Protein AF-0000000077157360 (afdb_homodimer)

InterPro domains:
  IPR001519 Ferritin [PTHR11431] (3-159)
  IPR008331 Ferritin/DPS domain [PF00210] (9-144)
  IPR009040 Ferritin-like diiron domain [PS50905] (1-146)
  IPR009078 Ferritin-like superfamily [SSF47240] (3-160)
  IPR012347 Ferritin-like [G3DSA:1.20.1260.10] (2-171)
  IPR041719 Ferritin, prokaryotic-type [cd01055] (4-159)

Radius of gyration: 21.42 Å; Cα contacts (8 Å, |Δi|>4): 437; chains: 2; bounding box: 62×63×40 Å

Secondary structure (DSSP, 8-state):
--S-HHHHHHHHHHHHHHHHHHHHHHHHHHHHHHHT-HHHHHHHHHHHHHHHHHHHHHHHHHHHTTS-PPPPPBPPPP---S-HHHHHHHHHHHHHHHHHHHHHHHHHHHHTT-HHHHHHHHHHHHHHHHHHHHHHHHHHHHHHH-SSHHHHHHHHHHHHHHHHTTS----/--S-HHHHHHHHHHHHHHHHHHHHHHHHHHHHHHHT-HHHHHHHHHHHHHHHHHHHHHHHHHHHTTS-PPPPPBPPPP---S-HHHHHHHHHHHHHHHHHHHHHHHHHHHHTT-HHHHHHHHHHHHHHHHHHHHHHHHHHHHHHH-SSHHHHHHHHHHHHHHHHTTSPP--

Structure (mmCIF, N/CA/C/O backbone):
data_AF-0000000077157360-model_v1
#
loop_
_entity.id
_entity.type
_entity.pdbx_description
1 polymer 'Ferritin Dps family protein'
#
loop_
_atom_site.group_PDB
_atom_site.id
_atom_site.type_symbol
_atom_site.label_atom_id
_atom_site.label_alt_id
_atom_site.label_comp_id
_atom_site.label_asym_id
_atom_site.label_entity_id
_atom_site.label_seq_id
_atom_site.pdbx_PDB_ins_code
_atom_site.Cartn_x
_atom_site.Cartn_y
_atom_site.Cartn_z
_atom_site.occupancy
_atom_site.B_iso_or_equiv
_atom_site.auth_seq_id
_atom_site.auth_comp_id
_atom_site.auth_asym_id
_atom_site.auth_atom_id
_atom_site.pdbx_PDB_model_num
ATOM 1 N N . MET A 1 1 ? -19.484 13.961 18.031 1 61.44 1 MET A N 1
ATOM 2 C CA . MET A 1 1 ? -18.875 13.125 17 1 61.44 1 MET A CA 1
ATOM 3 C C . MET A 1 1 ? -19.953 12.469 16.141 1 61.44 1 MET A C 1
ATOM 5 O O . MET A 1 1 ? -21.047 12.188 16.625 1 61.44 1 MET A O 1
ATOM 9 N N . ARG A 1 2 ? -19.734 12.555 14.68 1 81.38 2 ARG A N 1
ATOM 10 C CA . ARG A 1 2 ? -20.766 12.156 13.727 1 81.38 2 ARG A CA 1
ATOM 11 C C . ARG A 1 2 ? -20.875 10.633 13.648 1 81.38 2 ARG A C 1
ATOM 13 O O . ARG A 1 2 ? -21.719 10.102 12.93 1 81.38 2 ARG A O 1
ATOM 20 N N . ILE A 1 3 ? -19.984 9.93 14.602 1 93.5 3 ILE A N 1
ATOM 21 C CA . ILE A 1 3 ? -19.969 8.477 14.539 1 93.5 3 ILE A CA 1
ATOM 22 C C . ILE A 1 3 ? -19.75 7.898 15.93 1 93.5 3 ILE A C 1
ATOM 24 O O . ILE A 1 3 ? -19.047 8.5 16.75 1 93.5 3 ILE A O 1
ATOM 28 N N . SER A 1 4 ? -20.391 6.77 16.312 1 96.69 4 SER A N 1
ATOM 29 C CA . SER A 1 4 ? -20.203 6.129 17.609 1 96.69 4 SER A CA 1
ATOM 30 C C . SER A 1 4 ? -18.797 5.539 17.734 1 96.69 4 SER A C 1
ATOM 32 O O . SER A 1 4 ? -18.172 5.207 16.734 1 96.69 4 SER A O 1
ATOM 34 N N . PRO A 1 5 ? -18.359 5.414 19.031 1 96.88 5 PRO A N 1
ATOM 35 C CA . PRO A 1 5 ? -17.062 4.754 19.219 1 96.88 5 PRO A CA 1
ATOM 36 C C . PRO A 1 5 ? -17.031 3.34 18.641 1 96.88 5 PRO A C 1
ATOM 38 O O . PRO A 1 5 ? -16 2.904 18.125 1 96.88 5 PRO A O 1
ATOM 41 N N . LYS A 1 6 ? -18.156 2.709 18.766 1 97.62 6 LYS A N 1
ATOM 42 C CA . LYS A 1 6 ? -18.234 1.341 18.25 1 97.62 6 LYS A CA 1
ATOM 43 C C . LYS A 1 6 ? -18.109 1.305 16.734 1 97.62 6 LYS A C 1
ATOM 45 O O . LYS A 1 6 ? -17.375 0.473 16.188 1 97.62 6 LYS A O 1
ATOM 50 N N . MET A 1 7 ? -18.781 2.182 16.062 1 98.25 7 MET A N 1
ATOM 51 C CA . MET A 1 7 ? -18.719 2.227 14.602 1 98.25 7 MET A CA 1
ATOM 52 C C . MET A 1 7 ? -17.328 2.682 14.141 1 98.25 7 MET A C 1
ATOM 54 O O . MET A 1 7 ? -16.797 2.152 13.164 1 98.25 7 MET A O 1
ATOM 58 N N . LYS A 1 8 ? -16.766 3.658 14.844 1 98.06 8 LYS A N 1
ATOM 59 C CA . LYS A 1 8 ? -15.406 4.102 14.531 1 98.06 8 LYS A CA 1
ATOM 60 C C . LYS A 1 8 ? -14.414 2.943 14.602 1 98.06 8 LYS A C 1
ATOM 62 O O . LYS A 1 8 ? -13.594 2.764 13.703 1 98.06 8 LYS A O 1
ATOM 67 N N . LYS A 1 9 ? -14.516 2.17 15.641 1 98.38 9 LYS A N 1
ATOM 68 C CA . LYS A 1 9 ? -13.641 1.016 15.812 1 98.38 9 LYS A CA 1
ATOM 69 C C . LYS A 1 9 ? -13.844 0.002 14.688 1 98.38 9 LYS A C 1
ATOM 71 O O . LYS A 1 9 ? -12.875 -0.56 14.164 1 98.38 9 LYS A O 1
ATOM 76 N N . ALA A 1 10 ? -15.07 -0.217 14.336 1 98.56 10 ALA A N 1
ATOM 77 C CA . ALA A 1 10 ? -15.383 -1.183 13.289 1 98.56 10 ALA A CA 1
ATOM 78 C C . ALA A 1 10 ? -14.781 -0.751 11.953 1 98.56 10 ALA A C 1
ATOM 80 O O . ALA A 1 10 ? -14.242 -1.576 11.211 1 98.56 10 ALA A O 1
ATOM 81 N N . LEU A 1 11 ? -14.891 0.52 11.648 1 98.69 11 LEU A N 1
ATOM 82 C CA . LEU A 1 11 ? -14.336 1.04 10.398 1 98.69 11 LEU A CA 1
ATOM 83 C C . LEU A 1 11 ? -12.812 0.973 10.414 1 98.69 11 LEU A C 1
ATOM 85 O O . LEU A 1 11 ? -12.195 0.634 9.406 1 98.69 11 LEU A O 1
ATOM 89 N N . ASN A 1 12 ? -12.211 1.258 11.547 1 98.62 12 ASN A N 1
ATOM 90 C CA . ASN A 1 12 ? -10.758 1.125 11.648 1 98.62 12 ASN A CA 1
ATOM 91 C C . ASN A 1 12 ? -10.32 -0.331 11.531 1 98.62 12 ASN A C 1
ATOM 93 O O . ASN A 1 12 ? -9.281 -0.62 10.938 1 98.62 12 ASN A O 1
ATOM 97 N N . ASP A 1 13 ? -11.109 -1.222 12.109 1 98.62 13 ASP A N 1
ATOM 98 C CA . ASP A 1 13 ? -10.828 -2.645 11.938 1 98.62 13 ASP A CA 1
ATOM 99 C C . ASP A 1 13 ? -10.906 -3.045 10.469 1 98.62 13 ASP A C 1
ATOM 101 O O . ASP A 1 13 ? -10.117 -3.873 10.008 1 98.62 13 ASP A O 1
ATOM 105 N N . GLN A 1 14 ? -11.844 -2.471 9.758 1 98.75 14 GLN A N 1
ATOM 106 C CA . GLN A 1 14 ? -11.969 -2.748 8.328 1 98.75 14 GLN A CA 1
ATOM 107 C C . GLN A 1 14 ? -10.766 -2.213 7.562 1 98.75 14 GLN A C 1
ATOM 109 O O . GLN A 1 14 ? -10.312 -2.834 6.598 1 98.75 14 GLN A O 1
ATOM 114 N N . ILE A 1 15 ? -10.266 -1.021 7.934 1 98.69 15 ILE A N 1
ATOM 115 C CA . ILE A 1 15 ? -9.039 -0.497 7.34 1 98.69 15 ILE A CA 1
ATOM 116 C C . ILE A 1 15 ? -7.914 -1.524 7.484 1 98.69 15 ILE A C 1
ATOM 118 O O . ILE A 1 15 ? -7.195 -1.806 6.52 1 98.69 15 ILE A O 1
ATOM 122 N N . ALA A 1 16 ? -7.801 -2.125 8.633 1 98.5 16 ALA A N 1
ATOM 123 C CA . ALA A 1 16 ? -6.766 -3.121 8.898 1 98.5 16 ALA A CA 1
ATOM 124 C C . ALA A 1 16 ? -6.965 -4.359 8.031 1 98.5 16 ALA A C 1
ATOM 126 O O . ALA A 1 16 ? -5.992 -4.941 7.535 1 98.5 16 ALA A O 1
ATOM 127 N N . LEU A 1 17 ? -8.18 -4.734 7.852 1 98.31 17 LEU A N 1
ATOM 128 C CA . LEU A 1 17 ? -8.477 -5.898 7.02 1 98.31 17 LEU A CA 1
ATOM 129 C C . LEU A 1 17 ? -8.094 -5.641 5.566 1 98.31 17 LEU A C 1
ATOM 131 O O . LEU A 1 17 ? -7.508 -6.508 4.914 1 98.31 17 LEU A O 1
ATOM 135 N N . GLU A 1 18 ? -8.43 -4.465 5.07 1 98.56 18 GLU A N 1
ATOM 136 C CA . GLU A 1 18 ? -8.078 -4.117 3.699 1 98.56 18 GLU A CA 1
ATOM 137 C C . GLU A 1 18 ? -6.562 -4.027 3.525 1 98.56 18 GLU A C 1
ATOM 139 O O . GLU A 1 18 ? -6.027 -4.449 2.498 1 98.56 18 GLU A O 1
ATOM 144 N N . ALA A 1 19 ? -5.898 -3.455 4.473 1 98.44 19 ALA A N 1
ATOM 145 C CA . ALA A 1 19 ? -4.441 -3.379 4.434 1 98.44 19 ALA A CA 1
ATOM 146 C C . ALA A 1 19 ? -3.818 -4.773 4.391 1 98.44 19 ALA A C 1
ATOM 148 O O . ALA A 1 19 ? -2.896 -5.023 3.613 1 98.44 19 ALA A O 1
ATOM 149 N N . ALA A 1 20 ? -4.32 -5.633 5.219 1 97.94 20 ALA A N 1
ATOM 150 C CA . ALA A 1 20 ? -3.832 -7.008 5.25 1 97.94 20 ALA A CA 1
ATOM 151 C C . ALA A 1 20 ? -4.082 -7.711 3.92 1 97.94 20 ALA A C 1
ATOM 153 O O . ALA A 1 20 ? -3.23 -8.461 3.434 1 97.94 20 ALA A O 1
ATOM 154 N N . ALA A 1 21 ? -5.277 -7.488 3.383 1 98.06 21 ALA A N 1
ATOM 155 C CA . ALA A 1 21 ? -5.598 -8.078 2.084 1 98.06 21 ALA A CA 1
ATOM 156 C C . ALA A 1 21 ? -4.641 -7.578 1.007 1 98.06 21 ALA A C 1
ATOM 158 O O . ALA A 1 21 ? -4.125 -8.367 0.209 1 98.06 21 ALA A O 1
ATOM 159 N N . SER A 1 22 ? -4.395 -6.262 0.986 1 98.06 22 SER A N 1
ATOM 160 C CA . SER A 1 22 ? -3.465 -5.68 0.023 1 98.06 22 SER A CA 1
ATOM 161 C C . SER A 1 22 ? -2.086 -6.32 0.133 1 98.06 22 SER A C 1
ATOM 163 O O . SER A 1 22 ? -1.483 -6.688 -0.877 1 98.06 22 SER A O 1
ATOM 165 N N . ASN A 1 23 ? -1.616 -6.484 1.316 1 98.38 23 ASN A N 1
ATOM 166 C CA . ASN A 1 23 ? -0.307 -7.082 1.555 1 98.38 23 ASN A CA 1
ATOM 167 C C . ASN A 1 23 ? -0.282 -8.555 1.156 1 98.38 23 ASN A C 1
ATOM 169 O O . ASN A 1 23 ? 0.702 -9.031 0.589 1 98.38 23 ASN A O 1
ATOM 173 N N . SER A 1 24 ? -1.331 -9.281 1.476 1 98.38 24 SER A N 1
ATOM 174 C CA . SER A 1 24 ? -1.44 -10.688 1.103 1 98.38 24 SER A CA 1
ATOM 175 C C . SER A 1 24 ? -1.403 -10.859 -0.412 1 98.38 24 SER A C 1
ATOM 177 O O . SER A 1 24 ? -0.718 -11.75 -0.923 1 98.38 24 SER A O 1
ATOM 179 N N . TYR A 1 25 ? -2.148 -10 -1.076 1 98.44 25 TYR A N 1
ATOM 180 C CA . TYR A 1 25 ? -2.17 -10.102 -2.531 1 98.44 25 TYR A CA 1
ATOM 181 C C . TYR A 1 25 ? -0.8 -9.781 -3.119 1 98.44 25 TYR A C 1
ATOM 183 O O . TYR A 1 25 ? -0.408 -10.352 -4.141 1 98.44 25 TYR A O 1
ATOM 191 N N . LEU A 1 26 ? -0.094 -8.898 -2.488 1 98.19 26 LEU A N 1
ATOM 192 C CA . LEU A 1 26 ? 1.275 -8.625 -2.914 1 98.19 26 LEU A CA 1
ATOM 193 C C . LEU A 1 26 ? 2.137 -9.883 -2.803 1 98.19 26 LEU A C 1
ATOM 195 O O . LEU A 1 26 ? 2.912 -10.188 -3.711 1 98.19 26 LEU A O 1
ATOM 199 N N . ALA A 1 27 ? 1.993 -10.609 -1.75 1 98.44 27 ALA A N 1
ATOM 200 C CA . ALA A 1 27 ? 2.746 -11.844 -1.539 1 98.44 27 ALA A CA 1
ATOM 201 C C . ALA A 1 27 ? 2.357 -12.906 -2.564 1 98.44 27 ALA A C 1
ATOM 203 O O . ALA A 1 27 ? 3.221 -13.602 -3.098 1 98.44 27 ALA A O 1
ATOM 204 N N . MET A 1 28 ? 1.07 -13.016 -2.818 1 98.56 28 MET A N 1
ATOM 205 C CA . MET A 1 28 ? 0.59 -13.961 -3.828 1 98.56 28 MET A CA 1
ATOM 206 C C . MET A 1 28 ? 1.166 -13.625 -5.199 1 98.56 28 MET A C 1
ATOM 208 O O . MET A 1 28 ? 1.601 -14.516 -5.93 1 98.56 28 MET A O 1
ATOM 212 N N . ALA A 1 29 ? 1.166 -12.305 -5.508 1 98.5 29 ALA A N 1
ATOM 213 C CA . ALA A 1 29 ? 1.71 -11.844 -6.781 1 98.5 29 ALA A CA 1
ATOM 214 C C . ALA A 1 29 ? 3.188 -12.203 -6.91 1 98.5 29 ALA A C 1
ATOM 216 O O . ALA A 1 29 ? 3.621 -12.719 -7.945 1 98.5 29 ALA A O 1
ATOM 217 N N . SER A 1 30 ? 3.926 -11.938 -5.859 1 98.19 30 SER A N 1
ATOM 218 C CA . SER A 1 30 ? 5.352 -12.234 -5.844 1 98.19 30 SER A CA 1
ATOM 219 C C . SER A 1 30 ? 5.605 -13.727 -6.031 1 98.19 30 SER A C 1
ATOM 221 O O . SER A 1 30 ? 6.465 -14.125 -6.82 1 98.19 30 SER A O 1
ATOM 223 N N . TRP A 1 31 ? 4.859 -14.57 -5.391 1 97.88 31 TRP A N 1
ATOM 224 C CA . TRP A 1 31 ? 4.984 -16.016 -5.527 1 97.88 31 TRP A CA 1
ATOM 225 C C . TRP A 1 31 ? 4.676 -16.453 -6.953 1 97.88 31 TRP A C 1
ATOM 227 O O . TRP A 1 31 ? 5.402 -17.266 -7.527 1 97.88 31 TRP A O 1
ATOM 237 N N . CYS A 1 32 ? 3.586 -15.898 -7.52 1 98.19 32 CYS A N 1
ATOM 238 C CA . CYS A 1 32 ? 3.219 -16.219 -8.898 1 98.19 32 CYS A CA 1
ATOM 239 C C . CYS A 1 32 ? 4.332 -15.828 -9.859 1 98.19 32 CYS A C 1
ATOM 241 O O . CYS A 1 32 ? 4.648 -16.578 -10.781 1 98.19 32 CYS A O 1
ATOM 243 N N . GLU A 1 33 ? 4.871 -14.695 -9.586 1 97.38 33 GLU A N 1
ATOM 244 C CA . GLU A 1 33 ? 5.914 -14.156 -10.453 1 97.38 33 GLU A CA 1
ATOM 245 C C . GLU A 1 33 ? 7.133 -15.078 -10.492 1 97.38 33 GLU A C 1
ATOM 247 O O . GLU A 1 33 ? 7.621 -15.43 -11.57 1 97.38 33 GLU A O 1
ATOM 252 N N . VAL A 1 34 ? 7.559 -15.633 -9.383 1 96.44 34 VAL A N 1
ATOM 253 C CA . VAL A 1 34 ? 8.766 -16.453 -9.297 1 96.44 34 VAL A CA 1
ATOM 254 C C . VAL A 1 34 ? 8.461 -17.875 -9.773 1 96.44 34 VAL A C 1
ATOM 256 O O . VAL A 1 34 ? 9.328 -18.531 -10.344 1 96.44 34 VAL A O 1
ATOM 259 N N . THR A 1 35 ? 7.223 -18.281 -9.609 1 96.56 35 THR A N 1
ATOM 260 C CA . THR A 1 35 ? 6.832 -19.641 -9.969 1 96.56 35 THR A CA 1
ATOM 261 C C . THR A 1 35 ? 6.582 -19.75 -11.469 1 96.56 35 THR A C 1
ATOM 263 O O . THR A 1 35 ? 6.562 -20.859 -12.016 1 96.56 35 THR A O 1
ATOM 266 N N . GLY A 1 36 ? 6.316 -18.641 -12.148 1 96.5 36 GLY A N 1
ATOM 267 C CA . GLY A 1 36 ? 6.133 -18.641 -13.594 1 96.5 36 GLY A CA 1
ATOM 268 C C . GLY A 1 36 ? 4.684 -18.469 -14.008 1 96.5 36 GLY A C 1
ATOM 269 O O . GLY A 1 36 ? 4.324 -18.734 -15.156 1 96.5 36 GLY A O 1
ATOM 270 N N . TYR A 1 37 ? 3.816 -18.094 -13.047 1 97.88 37 TYR A N 1
ATOM 271 C CA . TYR A 1 37 ? 2.434 -17.75 -13.352 1 97.88 37 TYR A CA 1
ATOM 272 C C . TYR A 1 37 ? 2.289 -16.25 -13.609 1 97.88 37 TYR A C 1
ATOM 274 O O . TYR A 1 37 ? 1.733 -15.523 -12.781 1 97.88 37 TYR A O 1
ATOM 282 N N . GLN A 1 38 ? 2.654 -15.805 -14.812 1 98 38 GLN A N 1
ATOM 283 C CA . GLN A 1 38 ? 2.664 -14.375 -15.117 1 98 38 GLN A CA 1
ATOM 284 C C . GLN A 1 38 ? 1.256 -13.789 -15.047 1 98 38 GLN A C 1
ATOM 286 O O . GLN A 1 38 ? 1.07 -12.664 -14.586 1 98 38 GLN A O 1
ATOM 291 N N . GLY A 1 39 ? 0.291 -14.469 -15.547 1 98.56 39 GLY A N 1
ATOM 292 C CA . GLY A 1 39 ? -1.083 -14.008 -15.43 1 98.56 39 GLY A CA 1
ATOM 293 C C . GLY A 1 39 ? -1.54 -13.867 -13.984 1 98.56 39 GLY A C 1
ATOM 294 O O . GLY A 1 39 ? -2.17 -12.867 -13.625 1 98.56 39 GLY A O 1
ATOM 295 N N . GLY A 1 40 ? -1.193 -14.875 -13.156 1 98.62 40 GLY A N 1
ATOM 296 C CA . GLY A 1 40 ? -1.467 -14.789 -11.734 1 98.62 40 GLY A CA 1
ATOM 297 C C . GLY A 1 40 ? -0.799 -13.602 -11.07 1 98.62 40 GLY A C 1
ATOM 298 O O . GLY A 1 40 ? -1.414 -12.91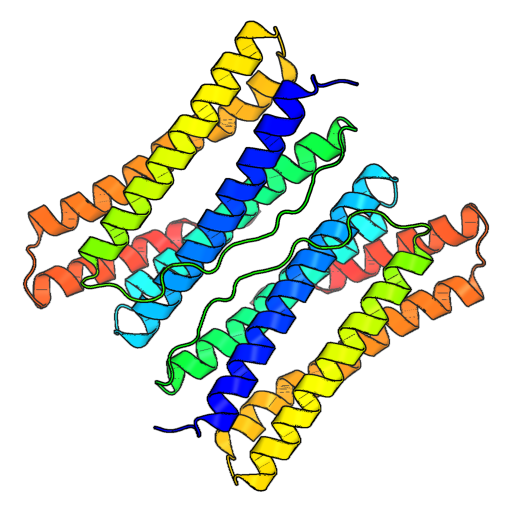4 -10.25 1 98.62 40 GLY A O 1
ATOM 299 N N . ALA A 1 41 ? 0.469 -13.391 -11.438 1 98.5 41 ALA A N 1
ATOM 300 C CA . ALA A 1 41 ? 1.201 -12.25 -10.898 1 98.5 41 ALA A CA 1
ATOM 301 C C . ALA A 1 41 ? 0.491 -10.938 -11.219 1 98.5 41 ALA A C 1
ATOM 303 O O . ALA A 1 41 ? 0.207 -10.141 -10.32 1 98.5 41 ALA A O 1
ATOM 304 N N . ASP A 1 42 ? 0.165 -10.75 -12.484 1 98.25 42 ASP A N 1
ATOM 305 C CA . ASP A 1 42 ? -0.51 -9.531 -12.906 1 98.25 42 ASP A CA 1
ATOM 306 C C . ASP A 1 42 ? -1.83 -9.344 -12.164 1 98.25 42 ASP A C 1
ATOM 308 O O . ASP A 1 42 ? -2.133 -8.242 -11.695 1 98.25 42 ASP A O 1
ATOM 312 N N . PHE A 1 43 ? -2.584 -10.383 -12.094 1 98.69 43 PHE A N 1
ATOM 313 C CA . PHE A 1 43 ? -3.893 -10.359 -11.445 1 98.69 43 PHE A CA 1
ATOM 314 C C . PHE A 1 43 ? -3.768 -9.961 -9.984 1 98.69 43 PHE A C 1
ATOM 316 O O . PHE A 1 43 ? -4.473 -9.062 -9.516 1 98.69 43 PHE A O 1
ATOM 323 N N . PHE A 1 44 ? -2.816 -10.555 -9.273 1 98.62 44 PHE A N 1
ATOM 324 C CA . PHE A 1 44 ? -2.74 -10.328 -7.832 1 98.62 44 PHE A CA 1
ATOM 325 C C . PHE A 1 44 ? -2.074 -8.992 -7.523 1 98.62 44 PHE A C 1
ATOM 327 O O . PHE A 1 44 ? -2.387 -8.359 -6.512 1 98.62 44 PHE A O 1
ATOM 334 N N . TYR A 1 45 ? -1.142 -8.477 -8.328 1 98.38 45 TYR A N 1
ATOM 335 C CA . TYR A 1 45 ? -0.67 -7.109 -8.164 1 98.38 45 TYR A CA 1
ATOM 336 C C . TYR A 1 45 ? -1.818 -6.117 -8.305 1 98.38 45 TYR A C 1
ATOM 338 O O . TYR A 1 45 ? -1.929 -5.172 -7.523 1 98.38 45 TYR A O 1
ATOM 346 N N . ALA A 1 46 ? -2.67 -6.344 -9.305 1 98.12 46 ALA A N 1
ATOM 347 C CA . ALA A 1 46 ? -3.828 -5.477 -9.5 1 98.12 46 ALA A CA 1
ATOM 348 C C . ALA A 1 46 ? -4.781 -5.551 -8.312 1 98.12 46 ALA A C 1
ATOM 350 O O . ALA A 1 46 ? -5.324 -4.531 -7.883 1 98.12 46 ALA A O 1
ATOM 351 N N . GLN A 1 47 ? -4.98 -6.758 -7.84 1 98.12 47 GLN A N 1
ATOM 352 C CA . GLN A 1 47 ? -5.832 -6.922 -6.664 1 98.12 47 GLN A CA 1
ATOM 353 C C . GLN A 1 47 ? -5.262 -6.176 -5.461 1 98.12 47 GLN A C 1
ATOM 355 O O . GLN A 1 47 ? -6.012 -5.59 -4.68 1 98.12 47 GLN A O 1
ATOM 360 N N . SER A 1 48 ? -3.934 -6.246 -5.273 1 98.06 48 SER A N 1
ATOM 361 C CA . SER A 1 48 ? -3.279 -5.516 -4.191 1 98.06 48 SER A CA 1
ATOM 362 C C . SER A 1 48 ? -3.57 -4.02 -4.281 1 98.06 48 SER A C 1
ATOM 364 O O . SER A 1 48 ? -3.9 -3.389 -3.273 1 98.06 48 SER A O 1
ATOM 366 N N . ASP A 1 49 ? -3.467 -3.457 -5.445 1 97.12 49 ASP A N 1
ATOM 367 C CA . ASP A 1 49 ? -3.768 -2.047 -5.668 1 97.12 49 ASP A CA 1
ATOM 368 C C . ASP A 1 49 ? -5.23 -1.739 -5.355 1 97.12 49 ASP A C 1
ATOM 370 O O . ASP A 1 49 ? -5.539 -0.714 -4.742 1 97.12 49 ASP A O 1
ATOM 374 N N . GLU A 1 50 ? -6.078 -2.576 -5.793 1 97.31 50 GLU A N 1
ATOM 375 C CA . GLU A 1 50 ? -7.508 -2.385 -5.559 1 97.31 50 GLU A CA 1
ATOM 376 C C . GLU A 1 50 ? -7.82 -2.35 -4.066 1 97.31 50 GLU A C 1
ATOM 378 O O . GLU A 1 50 ? -8.547 -1.47 -3.604 1 97.31 50 GLU A O 1
ATOM 383 N N . GLU A 1 51 ? -7.234 -3.318 -3.305 1 97.94 51 GLU A N 1
ATOM 384 C CA . GLU A 1 51 ? -7.512 -3.342 -1.871 1 97.94 51 GLU 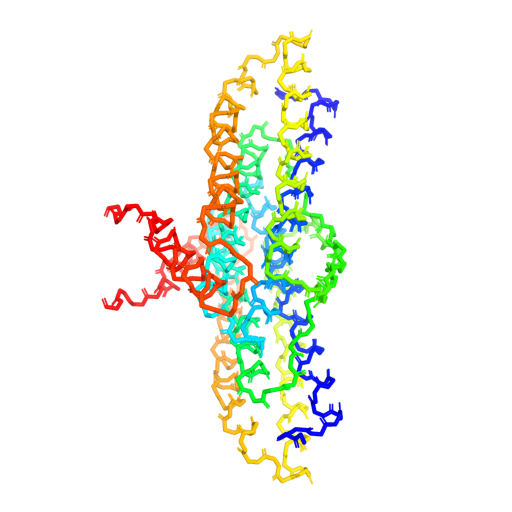A CA 1
ATOM 385 C C . GLU A 1 51 ? -6.977 -2.092 -1.184 1 97.94 51 GLU A C 1
ATOM 387 O O . GLU A 1 51 ? -7.562 -1.608 -0.213 1 97.94 51 GLU A O 1
ATOM 392 N N . LYS A 1 52 ? -5.848 -1.601 -1.649 1 97.56 52 LYS A N 1
ATOM 393 C CA . LYS A 1 52 ? -5.34 -0.341 -1.117 1 97.56 52 LYS A CA 1
ATOM 394 C C . LYS A 1 52 ? -6.336 0.792 -1.333 1 97.56 52 LYS A C 1
ATOM 396 O O . LYS A 1 52 ? -6.543 1.625 -0.448 1 97.56 52 LYS A O 1
ATOM 401 N N . THR A 1 53 ? -6.945 0.821 -2.475 1 97.69 53 THR A N 1
ATOM 402 C CA . THR A 1 53 ? -7.949 1.839 -2.762 1 97.69 53 THR A CA 1
ATOM 403 C C . THR A 1 53 ? -9.141 1.701 -1.822 1 97.69 53 THR A C 1
ATOM 405 O O . THR A 1 53 ? -9.727 2.703 -1.395 1 97.69 53 THR A O 1
ATOM 408 N N . HIS A 1 54 ? -9.562 0.424 -1.507 1 98.56 54 HIS A N 1
ATOM 409 C CA . HIS A 1 54 ? -10.633 0.202 -0.539 1 98.56 54 HIS A CA 1
ATOM 410 C C . HIS A 1 54 ? -10.266 0.777 0.825 1 98.56 54 HIS A C 1
ATOM 412 O O . HIS A 1 54 ? -11.078 1.462 1.451 1 98.56 54 HIS A O 1
ATOM 418 N N . MET A 1 55 ? -9.078 0.53 1.219 1 98.38 55 MET A N 1
ATOM 419 C CA . MET A 1 55 ? -8.562 1.052 2.48 1 98.38 55 MET A CA 1
ATOM 420 C C . MET A 1 55 ? -8.625 2.574 2.51 1 98.38 55 MET A C 1
ATOM 422 O O . MET A 1 55 ? -9.102 3.162 3.482 1 98.38 55 MET A O 1
ATOM 426 N N . LEU A 1 56 ? -8.18 3.205 1.423 1 98.44 56 LEU A N 1
ATOM 427 C CA . LEU A 1 56 ? -8.125 4.66 1.334 1 98.44 56 LEU A CA 1
ATOM 428 C C . LEU A 1 56 ? -9.531 5.262 1.366 1 98.44 56 LEU A C 1
ATOM 430 O O . LEU A 1 56 ? -9.742 6.316 1.964 1 98.44 56 LEU A O 1
ATOM 434 N N . LYS A 1 57 ? -10.484 4.59 0.727 1 98.62 57 LYS A N 1
ATOM 435 C CA . LYS A 1 57 ? -11.867 5.055 0.762 1 98.62 57 LYS A CA 1
ATOM 436 C C . LYS A 1 57 ? -12.375 5.16 2.197 1 98.62 57 LYS A C 1
ATOM 438 O O . LYS A 1 57 ? -13.031 6.141 2.559 1 98.62 57 LYS A O 1
ATOM 443 N N . ILE A 1 58 ? -12.039 4.23 3.008 1 98.75 58 ILE A N 1
ATOM 444 C CA . ILE A 1 58 ? -12.5 4.23 4.391 1 98.75 58 ILE A CA 1
ATOM 445 C C . ILE A 1 58 ? -11.758 5.301 5.188 1 98.75 58 ILE A C 1
ATOM 447 O O . ILE A 1 58 ? -12.359 6.008 6 1 98.75 58 ILE A O 1
ATOM 451 N N . ILE A 1 59 ? -10.461 5.457 4.922 1 98.62 59 ILE A N 1
ATOM 452 C CA . ILE A 1 59 ? -9.656 6.477 5.586 1 98.62 59 ILE A CA 1
ATOM 453 C C . ILE A 1 59 ? -10.25 7.859 5.305 1 98.62 59 ILE A C 1
ATOM 455 O O . ILE A 1 59 ? -10.492 8.633 6.23 1 98.62 59 ILE A O 1
ATOM 459 N N . HIS A 1 60 ? -10.547 8.109 4.02 1 98.38 60 HIS A N 1
ATOM 460 C CA . HIS A 1 60 ? -11.102 9.398 3.639 1 98.38 60 HIS A CA 1
ATOM 461 C C . HIS A 1 60 ? -12.461 9.625 4.289 1 98.38 60 HIS A C 1
ATOM 463 O O . HIS A 1 60 ? -12.766 10.734 4.746 1 98.38 60 HIS A O 1
ATOM 469 N N . TYR A 1 61 ? -13.289 8.625 4.375 1 98.38 61 TYR A N 1
ATOM 470 C CA . TYR A 1 61 ? -14.617 8.758 4.973 1 98.38 61 TYR A CA 1
ATOM 471 C C . TYR A 1 61 ? -14.516 9.148 6.441 1 98.38 61 TYR A C 1
ATOM 473 O O . TYR A 1 61 ? -15.141 10.117 6.879 1 98.38 61 TYR A O 1
ATOM 481 N N . LEU A 1 62 ? -13.68 8.391 7.211 1 98.12 62 LEU A N 1
ATOM 482 C CA . LEU A 1 62 ? -13.508 8.672 8.633 1 98.12 62 LEU A CA 1
ATOM 483 C C . LEU A 1 62 ? -12.984 10.086 8.844 1 98.12 62 LEU A C 1
ATOM 485 O O . LEU A 1 62 ? -13.484 10.812 9.703 1 98.12 62 LEU A O 1
ATOM 489 N N . ASN A 1 63 ? -12.016 10.414 8.023 1 97.12 63 ASN A N 1
ATOM 490 C CA . ASN A 1 63 ? -11.43 11.75 8.156 1 97.12 63 ASN A CA 1
ATOM 491 C C . ASN A 1 63 ? -12.438 12.836 7.809 1 97.12 63 ASN A C 1
ATOM 493 O O . ASN A 1 63 ? -12.5 13.867 8.477 1 97.12 63 ASN A O 1
ATOM 497 N N . ASP A 1 64 ? -13.258 12.594 6.809 1 95.75 64 ASP A N 1
ATOM 498 C CA . ASP A 1 64 ? -14.25 13.562 6.34 1 95.75 64 ASP A CA 1
ATOM 499 C C . ASP A 1 64 ? -15.289 13.852 7.426 1 95.75 64 ASP A C 1
ATOM 501 O O . ASP A 1 64 ? -15.773 14.977 7.535 1 95.75 64 ASP A O 1
ATOM 505 N N . ILE A 1 65 ? -15.531 12.875 8.258 1 94.69 65 ILE A N 1
ATOM 506 C CA . ILE A 1 65 ? -16.578 13.078 9.25 1 94.69 65 ILE A CA 1
ATOM 507 C C . ILE A 1 65 ? -15.945 13.43 10.602 1 94.69 65 ILE A C 1
ATOM 509 O O . ILE A 1 65 ? -16.625 13.406 11.633 1 94.69 65 ILE A O 1
ATOM 513 N N . GLY A 1 66 ? -14.633 13.625 10.617 1 91.12 66 GLY A N 1
ATOM 514 C CA . GLY A 1 66 ? -13.938 14.188 11.766 1 91.12 66 GLY A CA 1
ATOM 515 C C . GLY A 1 66 ? -13.508 13.141 12.781 1 91.12 66 GLY A C 1
ATOM 516 O O . GLY A 1 66 ? -13.172 13.469 13.922 1 91.12 66 GLY A O 1
ATOM 517 N N . ALA A 1 67 ? -13.547 11.812 12.547 1 92.44 67 ALA A N 1
ATOM 518 C CA . ALA A 1 67 ? -13.227 10.75 13.492 1 92.44 67 ALA A CA 1
ATOM 519 C C . ALA A 1 67 ? -11.75 10.375 13.422 1 92.44 67 ALA A C 1
ATOM 521 O O . ALA A 1 67 ? -11.219 9.734 14.336 1 92.44 67 ALA A O 1
ATOM 522 N N . THR A 1 68 ? -10.977 10.805 12.484 1 93.56 68 THR A N 1
ATOM 523 C CA . THR A 1 68 ? -9.57 10.523 12.203 1 93.56 68 THR A CA 1
ATOM 524 C C . THR A 1 68 ? -9.336 9.023 12.039 1 93.56 68 THR A C 1
ATOM 526 O O . THR A 1 68 ? -9.539 8.258 12.977 1 93.56 68 THR A O 1
ATOM 529 N N . ALA A 1 69 ? -8.867 8.594 11 1 97.75 69 ALA A N 1
ATOM 530 C CA . ALA A 1 69 ? -8.562 7.199 10.711 1 97.75 69 ALA A CA 1
ATOM 531 C C . ALA A 1 69 ? -7.246 6.777 11.359 1 97.75 69 ALA A C 1
ATOM 533 O O . ALA A 1 69 ? -6.309 7.574 11.453 1 97.75 69 ALA A O 1
ATOM 534 N N . THR A 1 70 ? -7.156 5.52 11.781 1 97.25 70 THR A N 1
ATOM 535 C CA . THR A 1 70 ? -5.922 4.922 12.273 1 97.25 70 THR A CA 1
ATOM 536 C C . THR A 1 70 ? -5.277 4.051 11.195 1 97.25 70 THR A C 1
ATOM 538 O O . THR A 1 70 ? -5.914 3.143 10.664 1 97.25 70 THR A O 1
ATOM 541 N N . ILE A 1 71 ? -4.016 4.383 10.867 1 98.19 71 ILE A N 1
ATOM 542 C CA . ILE A 1 71 ? -3.27 3.545 9.938 1 98.19 71 ILE A CA 1
ATOM 543 C C . ILE A 1 71 ? -2.688 2.342 10.672 1 98.19 71 ILE A C 1
ATOM 545 O O . ILE A 1 71 ? -1.951 2.502 11.648 1 98.19 71 ILE A O 1
ATOM 549 N N . PRO A 1 72 ? -2.988 1.164 10.234 1 97.88 72 PRO A N 1
ATOM 550 C CA . PRO A 1 72 ? -2.695 -0.021 11.047 1 97.88 72 PRO A CA 1
ATOM 551 C C . PRO A 1 72 ? -1.3 -0.582 10.789 1 97.88 72 PRO A C 1
ATOM 553 O O . PRO A 1 72 ? -0.687 -0.274 9.758 1 97.88 72 PRO A O 1
ATOM 556 N N . ALA A 1 73 ? -0.837 -1.324 11.773 1 97.75 73 ALA A N 1
ATOM 557 C CA . ALA A 1 73 ? 0.195 -2.311 11.469 1 97.75 73 ALA A CA 1
ATOM 558 C C . ALA A 1 73 ? -0.342 -3.398 10.547 1 97.75 73 ALA A C 1
ATOM 560 O O . ALA A 1 73 ? -1.553 -3.625 10.477 1 97.75 73 ALA A O 1
ATOM 561 N N . VAL A 1 74 ? 0.54 -3.977 9.805 1 97.62 74 VAL A N 1
ATOM 562 C CA . VAL A 1 74 ? 0.183 -5.082 8.922 1 97.62 74 VAL A CA 1
ATOM 563 C C . VAL A 1 74 ? 1.086 -6.281 9.211 1 97.62 74 VAL A C 1
ATOM 565 O O . VAL A 1 74 ? 2.307 -6.137 9.312 1 97.62 74 VAL A O 1
ATOM 568 N N . LYS A 1 75 ? 0.51 -7.461 9.344 1 96.25 75 LYS A N 1
ATOM 569 C CA . LYS A 1 75 ? 1.288 -8.672 9.578 1 96.25 75 LYS A CA 1
ATOM 570 C C . LYS A 1 75 ? 1.946 -9.164 8.297 1 96.25 75 LYS A C 1
ATOM 572 O O . LYS A 1 75 ? 1.491 -8.836 7.195 1 96.25 75 LYS A O 1
ATOM 577 N N . ALA A 1 76 ? 3.033 -9.898 8.492 1 97.19 76 ALA A N 1
ATOM 578 C CA . ALA A 1 76 ? 3.631 -10.562 7.332 1 97.19 76 ALA A CA 1
ATOM 579 C C . ALA A 1 76 ? 2.686 -11.602 6.742 1 97.19 76 ALA A C 1
ATOM 581 O O . ALA A 1 76 ? 2.119 -12.414 7.473 1 97.19 76 ALA A O 1
ATOM 582 N N . PRO A 1 77 ? 2.5 -11.562 5.473 1 97.69 77 PRO A N 1
ATOM 583 C CA . PRO A 1 77 ? 1.592 -12.523 4.844 1 97.69 77 PRO A CA 1
ATOM 584 C C . PRO A 1 77 ? 2.258 -13.867 4.566 1 97.69 77 PRO A C 1
ATOM 586 O O . PRO A 1 77 ? 3.48 -13.992 4.672 1 97.69 77 PRO A O 1
ATOM 589 N N . THR A 1 78 ? 1.425 -14.867 4.297 1 95.94 78 THR A N 1
ATOM 590 C CA . THR A 1 78 ? 1.933 -16.125 3.75 1 95.94 78 THR A CA 1
ATOM 591 C C . THR A 1 78 ? 2.711 -15.875 2.461 1 95.94 78 THR A C 1
ATOM 593 O O . THR A 1 78 ? 2.285 -15.086 1.615 1 95.94 78 THR A O 1
ATOM 596 N N . SER A 1 79 ? 3.871 -16.609 2.355 1 93.75 79 SER A N 1
ATOM 597 C CA . SER A 1 79 ? 4.746 -16.266 1.24 1 93.75 79 SER A CA 1
ATOM 598 C C . SER A 1 79 ? 4.902 -17.438 0.278 1 93.75 79 SER A C 1
ATOM 600 O O . SER A 1 79 ? 5.535 -17.312 -0.772 1 93.75 79 SER A O 1
ATOM 602 N N . SER A 1 80 ? 4.406 -18.562 0.607 1 95.25 80 SER A N 1
ATOM 603 C CA . SER A 1 80 ? 4.535 -19.734 -0.261 1 95.25 80 SER A CA 1
ATOM 604 C C . SER A 1 80 ? 3.232 -20.531 -0.317 1 95.25 80 SER A C 1
ATOM 606 O O . SER A 1 80 ? 2.496 -20.594 0.669 1 95.25 80 SER A O 1
ATOM 608 N N . TYR A 1 81 ? 3.006 -21.094 -1.494 1 96.44 81 TYR A N 1
ATOM 609 C CA . TYR A 1 81 ? 1.769 -21.812 -1.771 1 96.44 81 TYR A CA 1
ATOM 610 C C . TYR A 1 81 ? 2.047 -23.094 -2.531 1 96.44 81 TYR A C 1
ATOM 612 O O . TYR A 1 81 ? 3.104 -23.25 -3.15 1 96.44 81 TYR A O 1
ATOM 620 N N . LYS A 1 82 ? 1.083 -24 -2.434 1 96.44 82 LYS A N 1
ATOM 621 C CA . LYS A 1 82 ? 1.283 -25.312 -3.039 1 96.44 82 LYS A CA 1
ATOM 622 C C . LYS A 1 82 ? 0.888 -25.297 -4.512 1 96.44 82 LYS A C 1
ATOM 624 O O . LYS A 1 82 ? 1.397 -26.094 -5.301 1 96.44 82 LYS A O 1
ATOM 629 N N . SER A 1 83 ? -0.102 -24.484 -4.883 1 98.19 83 SER A N 1
ATOM 630 C CA . SER A 1 83 ? -0.609 -24.438 -6.25 1 98.19 83 SER A CA 1
ATOM 631 C C . SER A 1 83 ? -1.299 -23.094 -6.531 1 98.19 83 SER A C 1
ATOM 633 O O . SER A 1 83 ? -1.665 -22.375 -5.598 1 98.19 83 SER A O 1
ATOM 635 N N . LEU A 1 84 ? -1.406 -22.859 -7.824 1 98.56 84 LEU A N 1
ATOM 636 C CA . LEU A 1 84 ? -2.135 -21.672 -8.227 1 98.56 84 LEU A CA 1
ATOM 637 C C . LEU A 1 84 ? -3.572 -21.703 -7.719 1 98.56 84 LEU A C 1
ATOM 639 O O . LEU A 1 84 ? -4.094 -20.688 -7.246 1 98.56 84 LEU A O 1
ATOM 643 N N . GLU A 1 85 ? -4.184 -22.844 -7.832 1 98.69 85 GLU A N 1
ATOM 644 C CA . GLU A 1 85 ? -5.543 -23 -7.32 1 98.69 85 GLU A CA 1
ATOM 645 C C . GLU A 1 85 ? -5.598 -22.734 -5.816 1 98.69 85 GLU A C 1
ATOM 647 O O . GLU A 1 85 ? -6.543 -22.125 -5.324 1 98.69 85 GLU A O 1
ATOM 652 N N . GLY A 1 86 ? -4.602 -23.234 -5.109 1 98.38 86 GLY A N 1
ATOM 653 C CA . GLY A 1 86 ? -4.523 -22.984 -3.68 1 98.38 86 GLY A CA 1
ATOM 654 C C . GLY A 1 86 ? -4.445 -21.516 -3.332 1 98.38 86 GLY A C 1
ATOM 655 O O . GLY A 1 86 ? -5.039 -21.062 -2.346 1 98.38 86 GLY A O 1
ATOM 656 N N . VAL A 1 87 ? -3.691 -20.75 -4.113 1 98.5 87 VAL A N 1
ATOM 657 C CA . VAL A 1 87 ? -3.592 -19.297 -3.943 1 98.5 87 VAL A CA 1
ATOM 658 C C . VAL A 1 87 ? -4.973 -18.672 -4.094 1 98.5 87 VAL A C 1
ATOM 660 O O . VAL A 1 87 ? -5.383 -17.859 -3.262 1 98.5 87 VAL A O 1
ATOM 663 N N . VAL A 1 88 ? -5.707 -19.078 -5.125 1 98.69 88 VAL A N 1
ATOM 664 C CA . VAL A 1 88 ? -7.016 -18.516 -5.426 1 98.69 88 VAL A CA 1
ATOM 665 C C . VAL A 1 88 ? -8 -18.875 -4.32 1 98.69 88 VAL A C 1
ATOM 667 O O . VAL A 1 88 ? -8.797 -18.031 -3.893 1 98.69 88 VAL A O 1
ATOM 670 N N . LYS A 1 89 ? -7.93 -20.047 -3.83 1 98.56 89 LYS A N 1
ATOM 671 C CA . LYS A 1 89 ? -8.812 -20.469 -2.744 1 98.56 89 LYS A CA 1
ATOM 672 C C . LYS A 1 89 ? -8.539 -19.672 -1.473 1 98.56 89 LYS A C 1
ATOM 674 O O . LYS A 1 89 ? -9.469 -19.281 -0.77 1 98.56 89 LYS A O 1
ATOM 679 N N . THR A 1 90 ? -7.289 -19.5 -1.152 1 98.38 90 THR A N 1
ATOM 680 C CA . THR A 1 90 ? -6.902 -18.688 -0.002 1 98.38 90 THR A CA 1
ATOM 681 C C . THR A 1 90 ? -7.445 -17.266 -0.134 1 98.38 90 THR A C 1
ATOM 683 O O . THR A 1 90 ? -7.977 -16.719 0.828 1 98.38 90 THR A O 1
ATOM 686 N N . ALA A 1 91 ? -7.301 -16.703 -1.34 1 98.44 91 ALA A N 1
ATOM 687 C CA . ALA A 1 91 ? -7.797 -15.359 -1.607 1 98.44 91 ALA A CA 1
ATOM 688 C C . ALA A 1 91 ? -9.305 -15.281 -1.428 1 98.44 91 ALA A C 1
ATOM 690 O O . ALA A 1 91 ? -9.82 -14.344 -0.811 1 98.44 91 ALA A O 1
ATOM 691 N N . LEU A 1 92 ? -10.039 -16.25 -1.972 1 98.5 92 LEU A N 1
ATOM 692 C CA . LEU A 1 92 ? -11.492 -16.266 -1.852 1 98.5 92 LEU A CA 1
ATOM 693 C C . LEU A 1 92 ? -11.914 -16.297 -0.387 1 98.5 92 LEU A C 1
ATOM 695 O O . LEU A 1 92 ? -12.828 -15.578 0.014 1 98.5 92 LEU A O 1
ATOM 699 N N . LYS A 1 93 ? -11.242 -17.109 0.397 1 98.25 93 LYS A N 1
ATOM 700 C CA . LYS A 1 93 ? -11.562 -17.188 1.821 1 98.25 93 LYS A CA 1
ATOM 701 C C . LYS A 1 93 ? -11.359 -15.828 2.494 1 98.25 93 LYS A C 1
ATOM 703 O O . LYS A 1 93 ? -12.18 -15.414 3.316 1 98.25 93 LYS A O 1
ATOM 708 N N . SER A 1 94 ? -10.242 -15.172 2.156 1 97.44 94 SER A N 1
ATOM 709 C CA . SER A 1 94 ? -9.977 -13.828 2.674 1 97.44 94 SER A CA 1
ATOM 710 C C . SER A 1 94 ? -11.07 -12.852 2.264 1 97.44 94 SER A C 1
ATOM 712 O O . SER A 1 94 ? -11.531 -12.055 3.08 1 97.44 94 SER A O 1
ATOM 714 N N . GLU A 1 95 ? -11.484 -12.914 0.959 1 98.12 95 GLU A N 1
ATOM 715 C CA . GLU A 1 95 ? -12.555 -12.047 0.479 1 98.12 95 GLU A CA 1
ATOM 716 C C . GLU A 1 95 ? -13.852 -12.281 1.252 1 98.12 95 GLU A C 1
ATOM 718 O O . GLU A 1 95 ? -14.586 -11.336 1.557 1 98.12 95 GLU A O 1
ATOM 723 N N . GLN A 1 96 ? -14.156 -13.516 1.527 1 98.31 96 GLN A N 1
ATOM 724 C CA . GLN A 1 96 ? -15.359 -13.859 2.271 1 98.31 96 GLN A CA 1
ATOM 725 C C . GLN A 1 96 ? -15.305 -13.312 3.695 1 98.31 96 GLN A C 1
ATOM 727 O O . GLN A 1 96 ? -16.328 -12.883 4.242 1 98.31 96 GLN A O 1
ATOM 732 N N . THR A 1 97 ? -14.141 -13.328 4.273 1 98.12 97 THR A N 1
ATOM 733 C CA . THR A 1 97 ? -13.945 -12.719 5.586 1 98.12 97 THR A CA 1
ATOM 734 C C . THR A 1 97 ? -14.219 -11.219 5.527 1 98.12 97 THR A C 1
ATOM 736 O O . THR A 1 97 ? -14.883 -10.672 6.406 1 98.12 97 THR A O 1
ATOM 739 N N . VAL A 1 98 ? -13.664 -10.586 4.508 1 98 98 VAL A N 1
ATOM 740 C CA . VAL A 1 98 ? -13.891 -9.156 4.312 1 98 98 VAL A CA 1
ATOM 741 C C . VAL A 1 98 ? -15.383 -8.891 4.156 1 98 98 VAL A C 1
ATOM 743 O O . VAL A 1 98 ? -15.914 -7.949 4.754 1 98 98 VAL A O 1
ATOM 746 N N . THR A 1 99 ? -16.094 -9.688 3.371 1 98.19 99 THR A N 1
ATOM 747 C CA . THR A 1 99 ? -17.531 -9.547 3.156 1 98.19 99 THR A CA 1
ATOM 748 C C . THR A 1 99 ? -18.281 -9.633 4.477 1 98.19 99 THR A C 1
ATOM 750 O O . THR A 1 99 ? -19.141 -8.797 4.766 1 98.19 99 THR A O 1
ATOM 753 N N . LYS A 1 100 ? -17.953 -10.594 5.297 1 98.62 100 LYS A N 1
ATOM 754 C CA . LYS A 1 100 ? -18.609 -10.766 6.59 1 98.62 100 LYS A CA 1
ATOM 755 C C . LYS A 1 100 ? -18.422 -9.539 7.477 1 98.62 100 LYS A C 1
ATOM 757 O O . LYS A 1 100 ? -19.344 -9.102 8.156 1 98.62 100 LYS A O 1
ATOM 762 N N . ALA A 1 101 ? -17.203 -9.023 7.477 1 98.5 101 ALA A N 1
ATOM 763 C CA . ALA A 1 101 ? -16.906 -7.84 8.273 1 98.5 101 ALA A CA 1
ATOM 764 C C . ALA A 1 101 ? -17.75 -6.648 7.824 1 98.5 101 ALA A C 1
ATOM 766 O O . ALA A 1 101 ? -18.266 -5.902 8.656 1 98.5 101 ALA A O 1
ATOM 767 N N . ILE A 1 102 ? -17.891 -6.473 6.531 1 98.69 102 ILE A N 1
ATOM 768 C CA . ILE A 1 102 ? -18.672 -5.375 5.973 1 98.69 102 ILE A CA 1
ATOM 769 C C . ILE A 1 102 ? -20.141 -5.543 6.355 1 98.69 102 ILE A C 1
ATOM 771 O O . ILE A 1 102 ? -20.797 -4.578 6.766 1 98.69 102 ILE A O 1
ATOM 775 N N . HIS A 1 103 ? -20.641 -6.754 6.242 1 98.62 103 HIS A N 1
ATOM 776 C CA . HIS A 1 103 ? -22.031 -7.016 6.605 1 98.62 103 HIS A CA 1
ATOM 777 C C . HIS A 1 103 ? -22.281 -6.719 8.078 1 98.62 103 HIS A C 1
ATOM 779 O O . HIS A 1 103 ? -23.312 -6.172 8.445 1 98.62 103 HIS A O 1
ATOM 785 N N . LYS A 1 104 ? -21.328 -7.074 8.891 1 98.69 104 LYS A N 1
ATOM 786 C CA . LYS A 1 104 ? -21.453 -6.766 10.312 1 98.69 104 LYS A CA 1
ATOM 787 C C . LYS A 1 104 ? -21.531 -5.258 10.547 1 98.69 104 LYS A C 1
ATOM 789 O O . LYS A 1 104 ? -22.297 -4.801 11.406 1 98.69 104 LYS A O 1
ATOM 794 N N . MET A 1 105 ? -20.766 -4.457 9.797 1 98.69 105 MET A N 1
ATOM 795 C CA . MET A 1 105 ? -20.812 -3.002 9.914 1 98.69 105 MET A CA 1
ATOM 796 C C . MET A 1 105 ? -22.141 -2.453 9.43 1 98.69 105 MET A C 1
ATOM 798 O O . MET A 1 105 ? -22.656 -1.481 9.992 1 98.69 105 MET A O 1
ATOM 802 N N . VAL A 1 106 ? -22.656 -3.111 8.383 1 98.56 106 VAL A N 1
ATOM 803 C CA . VAL A 1 106 ? -23.984 -2.719 7.902 1 98.56 106 VAL A CA 1
ATOM 804 C C . VAL A 1 106 ? -25.016 -2.93 9 1 98.56 106 VAL A C 1
ATOM 806 O O . VAL A 1 106 ? -25.812 -2.033 9.297 1 98.56 106 VAL A O 1
ATOM 809 N N . GLU A 1 107 ? -25 -4.066 9.633 1 98.75 107 GLU A N 1
ATOM 810 C CA . GLU A 1 107 ? -25.922 -4.355 10.727 1 98.75 107 GLU A CA 1
ATOM 811 C C . GLU A 1 107 ? -25.766 -3.348 11.867 1 98.75 107 GLU A C 1
ATOM 813 O O . GLU A 1 107 ? -26.75 -2.863 12.414 1 98.75 107 GLU A O 1
ATOM 818 N N . LEU A 1 108 ? -24.516 -3.076 12.219 1 98.62 108 LEU A N 1
ATOM 819 C CA . LEU A 1 108 ? -24.234 -2.105 13.273 1 98.62 108 LEU A CA 1
ATOM 820 C C . LEU A 1 108 ? -24.781 -0.73 12.906 1 98.62 108 LEU A C 1
ATOM 822 O O . LEU A 1 108 ? -25.344 -0.035 13.758 1 98.62 108 LEU A O 1
ATOM 826 N N . SER A 1 109 ? -24.625 -0.331 11.641 1 98.25 109 SER A N 1
ATOM 827 C CA . SER A 1 109 ? -25.109 0.973 11.203 1 98.25 109 SER A CA 1
ATOM 828 C C . SER A 1 109 ? -26.625 1.062 11.32 1 98.25 109 SER A C 1
ATOM 830 O O . SER A 1 109 ? -27.172 2.113 11.664 1 98.25 109 SER A O 1
ATOM 832 N N . HIS A 1 110 ? -27.328 -0.037 11.039 1 98 110 HIS A N 1
ATOM 833 C CA . HIS A 1 110 ? -28.781 -0.09 11.203 1 98 110 HIS A CA 1
ATOM 834 C C . HIS A 1 110 ? -29.172 0.005 12.672 1 98 110 HIS A C 1
ATOM 836 O O . HIS A 1 110 ? -30.047 0.79 13.031 1 98 110 HIS A O 1
ATOM 842 N N . LYS A 1 111 ? -28.562 -0.756 13.461 1 98.19 111 LYS A N 1
ATOM 843 C CA . LYS A 1 111 ? -28.859 -0.791 14.891 1 98.19 111 LYS A CA 1
ATOM 844 C C . LYS A 1 111 ? -28.688 0.588 15.516 1 98.19 111 LYS A C 1
ATOM 846 O O . LYS A 1 111 ? -29.469 0.989 16.375 1 98.19 111 LYS A O 1
ATOM 851 N N . GLU A 1 112 ? -27.672 1.322 15.031 1 97.81 112 GLU A N 1
ATOM 852 C CA . GLU A 1 112 ? -27.344 2.625 15.602 1 97.81 112 GLU A CA 1
ATOM 853 C C . GLU A 1 112 ? -28.062 3.748 14.867 1 97.81 112 GLU A C 1
ATOM 855 O O . GLU A 1 112 ? -27.891 4.926 15.195 1 97.81 112 GLU A O 1
ATOM 860 N N . LYS A 1 113 ? -28.828 3.422 13.867 1 97.25 113 LYS A N 1
ATOM 861 C CA . LYS A 1 113 ? -29.5 4.387 13 1 97.25 113 LYS A CA 1
ATOM 862 C C . LYS A 1 113 ? -28.484 5.375 12.406 1 97.25 113 LYS A C 1
ATOM 864 O O . LYS A 1 113 ? -28.766 6.574 12.336 1 97.25 113 LYS A O 1
ATOM 869 N N . ASP A 1 114 ? -27.312 4.887 12.164 1 97.12 114 ASP A N 1
ATOM 870 C CA . ASP A 1 114 ? -26.25 5.645 11.492 1 97.12 114 ASP A CA 1
ATOM 871 C C . ASP A 1 114 ? -26.422 5.605 9.977 1 97.12 114 ASP A C 1
ATOM 873 O O . ASP A 1 114 ? -25.734 4.859 9.289 1 97.12 114 ASP A O 1
ATOM 877 N N . HIS A 1 115 ? -27.281 6.48 9.445 1 96.69 115 HIS A N 1
ATOM 878 C CA . HIS A 1 115 ? -27.688 6.449 8.047 1 96.69 115 HIS A CA 1
ATOM 879 C C . HIS A 1 115 ? -26.547 6.891 7.133 1 96.69 115 HIS A C 1
ATOM 881 O O . HIS A 1 115 ? -26.438 6.418 5.996 1 96.69 115 HIS A O 1
ATOM 887 N N . CYS A 1 116 ? -25.75 7.785 7.617 1 96.44 116 CYS A N 1
ATOM 888 C CA . CYS A 1 116 ? -24.609 8.25 6.816 1 96.44 116 CYS A CA 1
ATOM 889 C C . CYS A 1 116 ? -23.641 7.109 6.551 1 96.44 116 CYS A C 1
ATOM 891 O O . CYS A 1 116 ? -23.25 6.875 5.406 1 96.44 116 CYS A O 1
ATOM 893 N N . THR A 1 117 ? -23.234 6.371 7.602 1 97.88 117 THR A N 1
ATOM 894 C CA . THR A 1 117 ? -22.312 5.254 7.441 1 97.88 117 THR A CA 1
ATOM 895 C C . THR A 1 117 ? -22.938 4.145 6.609 1 97.88 117 THR A C 1
ATOM 897 O O . THR A 1 117 ? -22.266 3.512 5.793 1 97.88 117 THR A O 1
ATOM 900 N N . TYR A 1 118 ? -24.219 3.9 6.805 1 97.69 118 TYR A N 1
ATOM 901 C CA . TYR A 1 118 ? -24.906 2.908 5.988 1 97.69 118 TYR A CA 1
ATOM 902 C C . TYR A 1 118 ? -24.797 3.246 4.504 1 97.69 118 TYR A C 1
ATOM 904 O O . TYR A 1 118 ? -24.469 2.381 3.688 1 97.69 118 TYR A O 1
ATOM 912 N N . ALA A 1 119 ? -25.062 4.461 4.148 1 98.06 119 ALA A N 1
ATOM 913 C CA . ALA A 1 119 ? -24.969 4.902 2.76 1 98.06 119 ALA A CA 1
ATOM 914 C C . ALA A 1 119 ? -23.562 4.711 2.213 1 98.06 119 ALA A C 1
ATOM 916 O O . ALA A 1 119 ? -23.391 4.277 1.07 1 98.06 119 ALA A O 1
ATOM 917 N N . PHE A 1 120 ? -22.594 5.016 3.062 1 98.44 120 PHE A N 1
ATOM 918 C CA . PHE A 1 120 ? -21.203 4.84 2.686 1 98.44 120 PHE A CA 1
ATOM 919 C C . PHE A 1 120 ? -20.891 3.377 2.398 1 98.44 120 PHE A C 1
ATOM 921 O O . PHE A 1 120 ? -20.219 3.059 1.417 1 98.44 120 PHE A O 1
ATOM 928 N N . LEU A 1 121 ? -21.422 2.453 3.18 1 98.62 121 LEU A N 1
ATOM 929 C CA . LEU A 1 121 ? -21.094 1.032 3.133 1 98.62 121 LEU A CA 1
ATOM 930 C C . LEU A 1 121 ? -21.766 0.359 1.939 1 98.62 121 LEU A C 1
ATOM 932 O O . LEU A 1 121 ? -21.391 -0.75 1.555 1 98.62 121 LEU A O 1
ATOM 936 N N . GLU A 1 122 ? -22.734 0.966 1.338 1 98.19 122 GLU A N 1
ATOM 937 C CA . GLU A 1 122 ? -23.469 0.372 0.226 1 98.19 122 GLU A CA 1
ATOM 938 C C . GLU A 1 122 ? -22.547 0.046 -0.94 1 98.19 122 GLU A C 1
ATOM 940 O O . GLU A 1 122 ? -22.672 -1.003 -1.572 1 98.19 122 GLU A O 1
ATOM 945 N N . TRP A 1 123 ? -21.656 0.958 -1.226 1 98.25 123 TRP A N 1
ATOM 946 C CA . TRP A 1 123 ? -20.672 0.723 -2.287 1 98.25 123 TRP A CA 1
ATOM 947 C C . TRP A 1 123 ? -19.891 -0.554 -2.027 1 98.25 123 TRP A C 1
ATOM 949 O O . TRP A 1 123 ? -19.703 -1.369 -2.934 1 98.25 123 TRP A O 1
ATOM 959 N N . PHE A 1 124 ? -19.5 -0.73 -0.771 1 98.56 124 PHE A N 1
ATOM 960 C CA . PHE A 1 124 ? -18.672 -1.88 -0.402 1 98.56 124 PHE A CA 1
ATOM 961 C C . PHE A 1 124 ? -19.484 -3.172 -0.507 1 98.56 124 PHE A C 1
ATOM 963 O O . PHE A 1 124 ? -18.938 -4.211 -0.897 1 98.56 124 PHE A O 1
ATOM 970 N N . VAL A 1 125 ? -20.734 -3.139 -0.068 1 98 125 VAL A N 1
ATOM 971 C CA . VAL A 1 125 ? -21.609 -4.309 -0.171 1 98 125 VAL A CA 1
ATOM 972 C C . VAL A 1 125 ? -21.688 -4.77 -1.625 1 98 125 VAL A C 1
ATOM 974 O O . VAL A 1 125 ? -21.484 -5.953 -1.918 1 98 125 VAL A O 1
ATOM 977 N N . ASN A 1 126 ? -21.875 -3.846 -2.545 1 97.25 126 ASN A N 1
ATOM 978 C CA . ASN A 1 126 ? -21.953 -4.18 -3.963 1 97.25 126 ASN A CA 1
ATOM 979 C C . ASN A 1 126 ? -20.609 -4.621 -4.516 1 97.25 126 ASN A C 1
ATOM 981 O O . ASN A 1 126 ? -20.531 -5.586 -5.277 1 97.25 126 ASN A O 1
ATOM 985 N N . GLU A 1 127 ? -19.562 -3.916 -4.125 1 97.12 127 GLU A N 1
ATOM 986 C CA . GLU A 1 127 ? -18.219 -4.234 -4.562 1 97.12 127 GLU A CA 1
ATOM 987 C C . GLU A 1 127 ? -17.812 -5.648 -4.152 1 97.12 127 GLU A C 1
ATOM 989 O O . GLU A 1 127 ? -17.156 -6.363 -4.914 1 97.12 127 GLU A O 1
ATOM 994 N N . GLN A 1 128 ? -18.266 -6.098 -2.936 1 97.25 128 GLN A N 1
ATOM 995 C CA . GLN A 1 128 ? -17.875 -7.41 -2.436 1 97.25 128 GLN A CA 1
ATOM 996 C C . GLN A 1 128 ? -18.547 -8.531 -3.219 1 97.25 128 GLN A C 1
ATOM 998 O O . GLN A 1 128 ? -17.969 -9.609 -3.385 1 97.25 128 GLN A O 1
ATOM 1003 N N . VAL A 1 129 ? -19.781 -8.305 -3.752 1 96.25 129 VAL A N 1
ATOM 1004 C CA . VAL A 1 129 ? -20.422 -9.281 -4.629 1 96.25 129 VAL A CA 1
ATOM 1005 C C . VAL A 1 129 ? -19.547 -9.523 -5.855 1 96.25 129 VAL A C 1
ATOM 1007 O O . VAL A 1 129 ? -19.281 -10.68 -6.211 1 96.25 129 VAL A O 1
ATOM 1010 N N . GLN A 1 130 ? -19.062 -8.469 -6.461 1 95.25 130 GLN A N 1
ATOM 1011 C CA . GLN A 1 130 ? -18.188 -8.57 -7.629 1 95.25 130 GLN A CA 1
ATOM 1012 C C . GLN A 1 130 ? -16.875 -9.258 -7.273 1 95.25 130 GLN A C 1
ATOM 1014 O O . GLN A 1 130 ? -16.391 -10.109 -8.023 1 95.25 130 GLN A O 1
ATOM 1019 N N . GLU A 1 131 ? -16.328 -8.938 -6.113 1 96.19 131 GLU A N 1
ATOM 1020 C CA . GLU A 1 131 ? -15.039 -9.5 -5.711 1 96.19 131 GLU A CA 1
ATOM 1021 C C . GLU A 1 131 ? -15.133 -11.016 -5.516 1 96.19 131 GLU A C 1
ATOM 1023 O O . GLU A 1 131 ? -14.297 -11.766 -6.023 1 96.19 131 GLU A O 1
ATOM 1028 N N . GLU A 1 132 ? -16.172 -11.453 -4.77 1 97.25 132 GLU A N 1
ATOM 1029 C CA . GLU A 1 132 ? -16.312 -12.883 -4.539 1 97.25 132 GLU A CA 1
ATOM 1030 C C . GLU A 1 132 ? -16.609 -13.625 -5.84 1 97.25 132 GLU A C 1
ATOM 1032 O O . GLU A 1 132 ? -16.062 -14.711 -6.082 1 97.25 132 GLU A O 1
ATOM 1037 N N . THR A 1 133 ? -17.438 -13.023 -6.734 1 97.44 133 THR A N 1
ATOM 1038 C CA . THR A 1 133 ? -17.75 -13.633 -8.023 1 97.44 133 THR A CA 1
ATOM 1039 C C . THR A 1 133 ? -16.5 -13.797 -8.867 1 97.44 133 THR A C 1
ATOM 1041 O O . THR A 1 133 ? -16.328 -14.812 -9.547 1 97.44 133 THR A O 1
ATOM 1044 N N . LYS A 1 134 ? -15.656 -12.82 -8.82 1 96.81 134 LYS A N 1
ATOM 1045 C CA . LYS A 1 134 ? -14.391 -12.852 -9.555 1 96.81 134 LYS A CA 1
ATOM 1046 C C . LYS A 1 134 ? -13.578 -14.094 -9.188 1 96.81 134 LYS A C 1
ATOM 1048 O O . LYS A 1 134 ? -13.164 -14.852 -10.062 1 96.81 134 LYS A O 1
ATOM 1053 N N . PHE A 1 135 ? -13.383 -14.344 -7.91 1 98.25 135 PHE A N 1
ATOM 1054 C CA . PHE A 1 135 ? -12.555 -15.453 -7.465 1 98.25 135 PHE A CA 1
ATOM 1055 C C . PHE A 1 135 ? -13.266 -16.781 -7.68 1 98.25 135 PHE A C 1
ATOM 1057 O O . PHE A 1 135 ? -12.633 -17.781 -8.031 1 98.25 135 PHE A O 1
ATOM 1064 N N . GLU A 1 136 ? -14.602 -16.797 -7.477 1 98.19 136 GLU A N 1
ATOM 1065 C CA . GLU A 1 136 ? -15.375 -18 -7.742 1 98.19 136 GLU A CA 1
ATOM 1066 C C . GLU A 1 136 ? -15.305 -18.391 -9.219 1 98.19 136 GLU A C 1
ATOM 1068 O O . GLU A 1 136 ? -15.195 -19.578 -9.547 1 98.19 136 GLU A O 1
ATOM 1073 N N . THR A 1 137 ? -15.359 -17.406 -10.07 1 98.31 137 THR A N 1
ATOM 1074 C CA . THR A 1 137 ? -15.266 -17.641 -11.508 1 98.31 137 THR A CA 1
ATOM 1075 C C . THR A 1 137 ? -13.914 -18.25 -11.859 1 98.31 137 THR A C 1
ATOM 1077 O O . THR A 1 137 ? -13.836 -19.172 -12.688 1 98.31 137 THR A O 1
ATOM 1080 N N . ILE A 1 138 ? -12.859 -17.828 -11.242 1 98.44 138 ILE A N 1
ATOM 1081 C CA . ILE A 1 138 ? -11.523 -18.359 -11.477 1 98.44 138 ILE A CA 1
ATOM 1082 C C . ILE A 1 138 ? -11.469 -19.828 -11.055 1 98.44 138 ILE A C 1
ATOM 1084 O O . ILE A 1 138 ? -10.93 -20.672 -11.773 1 98.44 138 ILE A O 1
ATOM 1088 N N . LEU A 1 139 ? -12.062 -20.141 -9.891 1 98.5 139 LEU A N 1
ATOM 1089 C CA . LEU A 1 139 ? -12.07 -21.516 -9.422 1 98.5 139 LEU A CA 1
ATOM 1090 C C . LEU A 1 139 ? -12.891 -22.406 -10.359 1 98.5 139 LEU A C 1
ATOM 1092 O O . LEU A 1 139 ? -12.539 -23.562 -10.578 1 98.5 139 LEU A O 1
ATOM 1096 N N . GLN A 1 140 ? -13.961 -21.844 -10.93 1 98.44 140 GLN A N 1
ATOM 1097 C CA . GLN A 1 140 ? -14.758 -22.578 -11.906 1 98.44 140 GLN A CA 1
ATOM 1098 C C . GLN A 1 140 ? -13.93 -22.906 -13.156 1 98.44 140 GLN A C 1
ATOM 1100 O O . GLN A 1 140 ? -14.125 -23.953 -13.773 1 98.44 140 GLN A O 1
ATOM 1105 N N . LYS A 1 141 ? -13.039 -22.047 -13.562 1 98.5 141 LYS A N 1
ATOM 1106 C CA . LYS A 1 141 ? -12.172 -22.297 -14.703 1 98.5 141 LYS A CA 1
ATOM 1107 C C . LYS A 1 141 ? -11.258 -23.5 -14.445 1 98.5 141 LYS A C 1
ATOM 1109 O O . LYS A 1 141 ? -10.984 -24.281 -15.359 1 98.5 141 LYS A O 1
ATOM 1114 N N . PHE A 1 142 ? -10.789 -23.656 -13.188 1 98.38 142 PHE A N 1
ATOM 1115 C CA . PHE A 1 142 ? -10.008 -24.828 -12.852 1 98.38 142 PHE A CA 1
ATOM 1116 C C . PHE A 1 142 ? -10.836 -26.094 -13.039 1 98.38 142 PHE A C 1
ATOM 1118 O O . PHE A 1 142 ? -10.328 -27.109 -13.531 1 98.38 142 PHE A O 1
ATOM 1125 N N . ASP A 1 143 ? -12.094 -26.062 -12.68 1 98.31 143 ASP A N 1
ATOM 1126 C CA . ASP A 1 143 ? -12.984 -27.219 -12.812 1 98.31 143 ASP A CA 1
ATOM 1127 C C . ASP A 1 143 ? -13.234 -27.547 -14.281 1 98.31 143 ASP A C 1
ATOM 1129 O O . ASP A 1 143 ? -13.289 -28.719 -14.656 1 98.31 143 ASP A O 1
ATOM 1133 N N . LEU A 1 144 ? -13.297 -26.531 -15.07 1 98.19 144 LEU A N 1
ATOM 1134 C CA . LEU A 1 144 ? -13.648 -26.703 -16.484 1 98.19 144 LEU A CA 1
ATOM 1135 C C . LEU A 1 144 ? -12.43 -27.125 -17.297 1 98.19 144 LEU A C 1
ATOM 1137 O O . LEU A 1 144 ? -12.555 -27.953 -18.203 1 98.19 144 LEU A O 1
ATOM 1141 N N . LEU A 1 145 ? -11.258 -26.625 -16.953 1 98 145 LEU A N 1
ATOM 1142 C CA . LEU A 1 145 ? -10.086 -26.781 -17.812 1 98 145 LEU A CA 1
ATOM 1143 C C . LEU A 1 145 ? -9.18 -27.891 -17.328 1 98 145 LEU A C 1
ATOM 1145 O O . LEU A 1 145 ? -8.328 -28.375 -18.062 1 98 145 LEU A O 1
ATOM 1149 N N . GLY A 1 146 ? -9.414 -28.266 -16.031 1 97.38 146 GLY A N 1
ATOM 1150 C CA . GLY A 1 146 ? -8.578 -29.312 -15.445 1 97.38 146 GLY A CA 1
ATOM 1151 C C . GLY A 1 146 ? -7.371 -28.766 -14.711 1 97.38 146 GLY A C 1
ATOM 1152 O O . GLY A 1 146 ? -7.195 -27.547 -14.617 1 97.38 146 GLY A O 1
ATOM 1153 N N . ARG A 1 147 ? -6.602 -29.734 -14.172 1 97.56 147 ARG A N 1
ATOM 1154 C CA . ARG A 1 147 ? -5.5 -29.344 -13.297 1 97.56 147 ARG A CA 1
ATOM 1155 C C . ARG A 1 147 ? -4.168 -29.875 -13.82 1 97.56 147 ARG A C 1
ATOM 1157 O O . ARG A 1 147 ? -3.168 -29.875 -13.102 1 97.56 147 ARG A O 1
ATOM 1164 N N . ASP A 1 148 ? -4.137 -30.328 -15.07 1 97.75 148 ASP A N 1
ATOM 1165 C CA . ASP A 1 148 ? -2.855 -30.656 -15.688 1 97.75 148 ASP A CA 1
ATOM 1166 C C . ASP A 1 148 ? -2.127 -29.406 -16.156 1 97.75 148 ASP A C 1
ATOM 1168 O O . ASP A 1 148 ? -2.645 -28.297 -16.016 1 97.75 148 ASP A O 1
ATOM 1172 N N . LYS A 1 149 ? -0.901 -29.578 -16.656 1 96.88 149 LYS A N 1
ATOM 1173 C CA . LYS A 1 149 ? -0.043 -28.438 -17 1 96.88 149 LYS A CA 1
ATOM 1174 C C . LYS A 1 149 ? -0.723 -27.516 -18 1 96.88 149 LYS A C 1
ATOM 1176 O O . LYS A 1 149 ? -0.685 -26.297 -17.844 1 96.88 149 LYS A O 1
ATOM 1181 N N . LEU A 1 150 ? -1.334 -28.031 -18.938 1 97.69 150 LEU A N 1
ATOM 1182 C CA . LEU A 1 150 ? -1.996 -27.234 -19.969 1 97.69 150 LEU A CA 1
ATOM 1183 C C . LEU A 1 150 ? -3.207 -26.5 -19.391 1 97.69 150 LEU A C 1
ATOM 1185 O O . LEU A 1 150 ? -3.449 -25.344 -19.719 1 97.69 150 LEU A O 1
ATOM 1189 N N . GLY A 1 151 ? -4.02 -27.219 -18.625 1 98.25 151 GLY A N 1
ATOM 1190 C CA . GLY A 1 151 ? -5.164 -26.609 -17.969 1 98.25 151 GLY A CA 1
ATOM 1191 C C . GLY A 1 151 ? -4.781 -25.438 -17.078 1 98.25 151 GLY A C 1
ATOM 1192 O O . GLY A 1 151 ? -5.402 -24.375 -17.141 1 98.25 151 GLY A O 1
ATOM 1193 N N . ILE A 1 152 ? -3.77 -25.609 -16.281 1 98.31 152 ILE A N 1
ATOM 1194 C CA . ILE A 1 152 ? -3.303 -24.562 -15.367 1 98.31 152 ILE A CA 1
ATOM 1195 C C . ILE A 1 152 ? -2.791 -23.375 -16.156 1 98.31 152 ILE A C 1
ATOM 1197 O O . ILE A 1 152 ? -3.021 -22.219 -15.781 1 98.31 152 ILE A O 1
ATOM 1201 N N . ASN A 1 153 ? -2.137 -23.672 -17.266 1 98.31 153 ASN A N 1
ATOM 1202 C CA . ASN A 1 153 ? -1.657 -22.609 -18.141 1 98.31 153 ASN A CA 1
ATOM 1203 C C . ASN A 1 153 ? -2.811 -21.766 -18.688 1 98.31 153 ASN A C 1
ATOM 1205 O O . ASN A 1 153 ? -2.715 -20.547 -18.766 1 98.31 153 ASN A O 1
ATOM 1209 N N . GLU A 1 154 ? -3.867 -22.406 -19.047 1 98.5 154 GLU A N 1
ATOM 1210 C CA . GLU A 1 154 ? -5.027 -21.688 -19.562 1 98.5 154 GLU A CA 1
ATOM 1211 C C . GLU A 1 154 ? -5.684 -20.844 -18.469 1 98.5 154 GLU A C 1
ATOM 1213 O O . GLU A 1 154 ? -6.164 -19.734 -18.734 1 98.5 154 GLU A O 1
ATOM 1218 N N . VAL A 1 155 ? -5.707 -21.328 -17.25 1 98.62 155 VAL A N 1
ATOM 1219 C CA . VAL A 1 155 ? -6.234 -20.547 -16.141 1 98.62 155 VAL A CA 1
ATOM 1220 C C . VAL A 1 155 ? -5.352 -19.328 -15.906 1 98.62 155 VAL A C 1
ATOM 1222 O O . VAL A 1 155 ? -5.855 -18.234 -15.648 1 98.62 155 VAL A O 1
ATOM 1225 N N . ASP A 1 156 ? -4.086 -19.531 -15.984 1 98.62 156 ASP A N 1
ATOM 1226 C CA . ASP A 1 156 ? -3.152 -18.422 -15.828 1 98.62 156 ASP A CA 1
ATOM 1227 C C . ASP A 1 156 ? -3.406 -17.344 -16.875 1 98.62 156 ASP A C 1
ATOM 1229 O O . ASP A 1 156 ? -3.385 -16.141 -16.562 1 98.62 156 ASP A O 1
ATOM 1233 N N . LYS A 1 157 ? -3.66 -17.719 -18.078 1 98.19 157 LYS A N 1
ATOM 1234 C CA . LYS A 1 157 ? -3.988 -16.781 -19.141 1 98.19 157 LYS A CA 1
ATOM 1235 C C . LYS A 1 157 ? -5.285 -16.031 -18.844 1 98.19 157 LYS A C 1
ATOM 1237 O O . LYS A 1 157 ? -5.391 -14.828 -19.094 1 98.19 157 LYS A O 1
ATOM 1242 N N . PHE A 1 158 ? -6.215 -16.781 -18.344 1 98.12 158 PHE A N 1
ATOM 1243 C CA . PHE A 1 158 ? -7.484 -16.188 -17.953 1 98.12 158 PHE A CA 1
ATOM 1244 C C . PHE A 1 158 ? -7.273 -15.117 -16.891 1 98.12 158 PHE A C 1
ATOM 1246 O O . PHE A 1 158 ? -7.871 -14.039 -16.953 1 98.12 158 PHE A O 1
ATOM 1253 N N . LEU A 1 159 ? -6.371 -15.367 -15.906 1 98.38 159 LEU A N 1
ATOM 1254 C CA . LEU A 1 159 ? -6.059 -14.414 -14.852 1 98.38 159 LEU A CA 1
ATOM 1255 C C . LEU A 1 159 ? -5.457 -13.141 -15.43 1 98.38 159 LEU A C 1
ATOM 1257 O O . LEU A 1 159 ? -5.766 -12.039 -14.961 1 98.38 159 LEU A O 1
ATOM 1261 N N . ALA A 1 160 ? -4.621 -13.219 -16.438 1 97.38 160 ALA A N 1
ATOM 1262 C CA . ALA A 1 160 ? -4.023 -12.062 -17.094 1 97.38 160 ALA A CA 1
ATOM 1263 C C . ALA A 1 160 ? -5.094 -11.156 -17.703 1 97.38 160 ALA A C 1
ATOM 1265 O O . ALA A 1 160 ? -5.004 -9.93 -17.609 1 97.38 160 ALA A O 1
ATOM 1266 N N . ALA A 1 161 ? -6.074 -11.766 -18.266 1 95 161 ALA A N 1
ATOM 1267 C CA . ALA A 1 161 ? -7.16 -11.023 -18.891 1 95 161 ALA A CA 1
ATOM 1268 C C . ALA A 1 161 ? -7.988 -10.281 -17.844 1 95 161 ALA A C 1
ATOM 1270 O O . ALA A 1 161 ? -8.5 -9.188 -18.109 1 95 161 ALA A O 1
ATOM 1271 N N . GLN A 1 162 ? -8.117 -10.875 -16.688 1 93.38 162 GLN A N 1
ATOM 1272 C CA . GLN A 1 162 ? -8.867 -10.258 -15.609 1 93.38 162 GLN A CA 1
ATOM 1273 C C . GLN A 1 162 ? -8.141 -9.039 -15.055 1 93.38 162 GLN A C 1
ATOM 1275 O O . GLN A 1 162 ? -8.766 -8.117 -14.531 1 93.38 162 GLN A O 1
ATOM 1280 N N . ALA A 1 163 ? -6.797 -9.047 -14.992 1 88.69 163 ALA A N 1
ATOM 1281 C CA . ALA A 1 163 ? -5.977 -7.953 -14.484 1 88.69 163 ALA A CA 1
ATOM 1282 C C . ALA A 1 163 ? -6.172 -6.691 -15.32 1 88.69 163 ALA A C 1
ATOM 1284 O O . ALA A 1 163 ? -6.16 -5.578 -14.781 1 88.69 163 ALA A O 1
ATOM 1285 N N . GLY A 1 164 ? -6.191 -6.766 -16.609 1 79.69 164 GLY A N 1
ATOM 1286 C CA . GLY A 1 164 ? -6.383 -5.652 -17.531 1 79.69 164 GLY A CA 1
ATOM 1287 C C . GLY A 1 164 ? -7.73 -4.977 -17.375 1 79.69 164 GLY A C 1
ATOM 1288 O O . GLY A 1 164 ? -7.867 -3.781 -17.641 1 79.69 164 GLY A O 1
ATOM 1289 N N . ASP A 1 165 ? -8.719 -5.629 -16.906 1 67.44 165 ASP A N 1
ATOM 1290 C CA . ASP A 1 165 ? -10.062 -5.086 -16.734 1 67.44 165 ASP A CA 1
ATOM 1291 C C . ASP A 1 165 ? -10.164 -4.25 -15.461 1 67.44 165 ASP A C 1
ATOM 1293 O O . ASP A 1 165 ? -11.078 -3.438 -15.312 1 67.44 165 ASP A O 1
ATOM 1297 N N . SER A 1 166 ? -9.195 -4.293 -14.57 1 56.41 166 SER A N 1
ATOM 1298 C CA . SER A 1 166 ? -9.242 -3.619 -13.281 1 56.41 166 SER A CA 1
ATOM 1299 C C . SER A 1 166 ? -8.656 -2.215 -13.367 1 56.41 166 SER A C 1
ATOM 1301 O O . SER A 1 166 ? -8.648 -1.477 -12.383 1 56.41 166 SER A O 1
ATOM 1303 N N . ALA A 1 167 ? -8.094 -1.786 -14.555 1 48.38 167 ALA A N 1
ATOM 1304 C CA . ALA A 1 167 ? -7.586 -0.42 -14.656 1 48.38 167 ALA A CA 1
ATOM 1305 C C . ALA A 1 167 ? -8.719 0.595 -14.555 1 48.38 167 ALA A C 1
ATOM 1307 O O . ALA A 1 167 ? -9.758 0.442 -15.203 1 48.38 167 ALA A O 1
ATOM 1308 N N . PRO A 1 168 ? -8.656 1.548 -13.617 1 41 168 PRO A N 1
ATOM 1309 C CA . PRO A 1 168 ? -9.742 2.523 -13.578 1 41 168 PRO A CA 1
ATOM 1310 C C . PRO A 1 168 ? -10.016 3.16 -14.938 1 41 168 PRO A C 1
ATOM 1312 O O . PRO A 1 168 ? -9.094 3.318 -15.75 1 41 168 PRO A O 1
ATOM 1315 N N . PRO A 1 169 ? -11.375 3.141 -15.398 1 32.41 169 PRO A N 1
ATOM 1316 C CA . PRO A 1 169 ? -11.594 3.926 -16.609 1 32.41 169 PRO A CA 1
ATOM 1317 C C . PRO A 1 169 ? -10.859 5.266 -16.594 1 32.41 169 PRO A C 1
ATOM 1319 O O . PRO A 1 169 ? -10.695 5.867 -15.531 1 32.41 169 PRO A O 1
ATOM 1322 N N . ALA A 1 170 ? -9.82 5.406 -17.734 1 29.52 170 ALA A N 1
ATOM 1323 C CA . ALA A 1 170 ? -9.305 6.77 -17.859 1 29.52 170 ALA A CA 1
ATOM 1324 C C . ALA A 1 170 ? -10.383 7.793 -17.5 1 29.52 170 ALA A C 1
ATOM 1326 O O . ALA A 1 170 ? -11.492 7.754 -18.031 1 29.52 170 ALA A O 1
ATOM 1327 N N . ALA A 1 171 ? -10.125 8.43 -16.469 1 22.83 171 ALA A N 1
ATOM 1328 C CA . ALA A 1 171 ? -11.039 9.539 -16.234 1 22.83 171 ALA A CA 1
ATOM 1329 C C . ALA A 1 171 ? -11.031 10.516 -17.406 1 22.83 171 ALA A C 1
ATOM 1331 O O . ALA A 1 171 ? -10.008 10.695 -18.078 1 22.83 171 ALA A O 1
ATOM 1332 N N . MET B 1 1 ? 22.625 -19.188 -7.375 1 60.81 1 MET B N 1
ATOM 1333 C CA . MET B 1 1 ? 21.844 -17.969 -7.137 1 60.81 1 MET B CA 1
ATOM 1334 C C . MET B 1 1 ? 22.625 -16.734 -7.562 1 60.81 1 MET B C 1
ATOM 1336 O O . MET B 1 1 ? 23.859 -16.719 -7.504 1 60.81 1 MET B O 1
ATOM 1340 N N . ARG B 1 2 ? 21.859 -15.766 -8.391 1 81.19 2 ARG B N 1
ATOM 1341 C CA . ARG B 1 2 ? 22.516 -14.641 -9.039 1 81.19 2 ARG B CA 1
ATOM 1342 C C . ARG B 1 2 ? 22.844 -13.539 -8.031 1 81.19 2 ARG B C 1
ATOM 1344 O O . ARG B 1 2 ? 23.438 -12.516 -8.398 1 81.19 2 ARG B O 1
ATOM 1351 N N . ILE B 1 3 ? 22.516 -13.922 -6.637 1 93.44 3 ILE B N 1
ATOM 1352 C CA . ILE B 1 3 ? 22.734 -12.891 -5.621 1 93.44 3 ILE B CA 1
ATOM 1353 C C . ILE B 1 3 ? 23.172 -13.547 -4.312 1 93.44 3 ILE B C 1
ATOM 1355 O O . ILE B 1 3 ? 22.766 -14.664 -3.998 1 93.44 3 ILE B O 1
ATOM 1359 N N . SER B 1 4 ? 24.094 -12.938 -3.539 1 96.69 4 SER B N 1
ATOM 1360 C CA . SER B 1 4 ? 24.547 -13.469 -2.256 1 96.69 4 SER B CA 1
ATOM 1361 C C . SER B 1 4 ? 23.438 -13.414 -1.215 1 96.69 4 SER B C 1
ATOM 1363 O O . SER B 1 4 ? 22.531 -12.586 -1.31 1 96.69 4 SER B O 1
ATOM 1365 N N . PRO B 1 5 ? 23.547 -14.352 -0.2 1 96.81 5 PRO B N 1
ATOM 1366 C CA . PRO B 1 5 ? 22.562 -14.273 0.886 1 96.81 5 PRO B CA 1
ATOM 1367 C C . PRO B 1 5 ? 22.562 -12.914 1.581 1 96.81 5 PRO B C 1
ATOM 1369 O O . PRO B 1 5 ? 21.5 -12.43 1.988 1 96.81 5 PRO B O 1
ATOM 1372 N N . LYS B 1 6 ? 23.734 -12.375 1.668 1 97.62 6 LYS B N 1
ATOM 1373 C CA . LYS B 1 6 ? 23.859 -11.078 2.324 1 97.62 6 LYS B CA 1
ATOM 1374 C C . LYS B 1 6 ? 23.156 -9.984 1.527 1 97.62 6 LYS B C 1
ATOM 1376 O O . LYS B 1 6 ? 22.422 -9.164 2.094 1 97.62 6 LYS B O 1
ATOM 1381 N N . MET B 1 7 ? 23.359 -9.961 0.242 1 98.25 7 MET B N 1
ATOM 1382 C CA . MET B 1 7 ? 22.719 -8.961 -0.604 1 98.25 7 MET B CA 1
ATOM 1383 C C . MET B 1 7 ? 21.203 -9.18 -0.667 1 98.25 7 MET B C 1
ATOM 1385 O O . MET B 1 7 ? 20.438 -8.219 -0.642 1 98.25 7 MET B O 1
ATOM 1389 N N . LYS B 1 8 ? 20.797 -10.438 -0.737 1 98.12 8 LYS B N 1
ATOM 1390 C CA . LYS B 1 8 ? 19.359 -10.75 -0.717 1 98.12 8 LYS B CA 1
ATOM 1391 C C . LYS B 1 8 ? 18.703 -10.195 0.541 1 98.12 8 LYS B C 1
ATOM 1393 O O . LYS B 1 8 ? 17.641 -9.578 0.467 1 98.12 8 LYS B O 1
ATOM 1398 N N . LYS B 1 9 ? 19.328 -10.414 1.652 1 98.38 9 LYS B N 1
ATOM 1399 C CA . LYS B 1 9 ? 18.797 -9.914 2.918 1 98.38 9 LYS B CA 1
ATOM 1400 C C . LYS B 1 9 ? 18.734 -8.391 2.92 1 98.38 9 LYS B C 1
ATOM 1402 O O . LYS B 1 9 ? 17.75 -7.812 3.395 1 98.38 9 LYS B O 1
ATOM 1407 N N . ALA B 1 10 ? 19.734 -7.766 2.398 1 98.56 10 ALA B N 1
ATOM 1408 C CA . ALA B 1 10 ? 19.781 -6.309 2.367 1 98.56 10 ALA B CA 1
ATOM 1409 C C . ALA B 1 10 ? 18.656 -5.742 1.515 1 98.56 10 ALA B C 1
ATOM 1411 O O . ALA B 1 10 ? 18.016 -4.75 1.89 1 98.56 10 ALA B O 1
ATOM 1412 N N . LEU B 1 11 ? 18.406 -6.359 0.384 1 98.69 11 LEU B N 1
ATOM 1413 C CA . LEU B 1 11 ? 17.344 -5.914 -0.497 1 98.69 11 LEU B CA 1
ATOM 1414 C C . LEU B 1 11 ? 15.977 -6.145 0.146 1 98.69 11 LEU B C 1
ATOM 1416 O O . LEU B 1 11 ? 15.086 -5.301 0.042 1 98.69 11 LEU B O 1
ATOM 1420 N N . ASN B 1 12 ? 15.812 -7.254 0.832 1 98.62 12 ASN B N 1
ATOM 1421 C CA . ASN B 1 12 ? 14.57 -7.496 1.546 1 98.62 12 ASN B CA 1
ATOM 1422 C C . ASN B 1 12 ? 14.375 -6.504 2.689 1 98.62 12 ASN B C 1
ATOM 1424 O O . ASN B 1 12 ? 13.258 -6.066 2.957 1 98.62 12 ASN B O 1
ATOM 1428 N N . ASP B 1 13 ? 15.469 -6.188 3.359 1 98.62 13 ASP B N 1
ATOM 1429 C CA . ASP B 1 13 ? 15.406 -5.152 4.391 1 98.62 13 ASP B CA 1
ATOM 1430 C C . ASP B 1 13 ? 14.969 -3.814 3.797 1 98.62 13 ASP B C 1
ATOM 1432 O O . ASP B 1 13 ? 14.227 -3.062 4.426 1 98.62 13 ASP B O 1
ATOM 1436 N N . GLN B 1 14 ? 15.445 -3.527 2.607 1 98.75 14 GLN B N 1
ATOM 1437 C CA . GLN B 1 14 ? 15.055 -2.293 1.935 1 98.75 14 GLN B CA 1
ATOM 1438 C C . GLN B 1 14 ? 13.57 -2.311 1.567 1 98.75 14 GLN B C 1
ATOM 1440 O O . GLN B 1 14 ? 12.898 -1.28 1.63 1 98.75 14 GLN B O 1
ATOM 1445 N N . ILE B 1 15 ? 13.055 -3.473 1.125 1 98.69 15 ILE B N 1
ATOM 1446 C CA . ILE B 1 15 ? 11.625 -3.615 0.88 1 98.69 15 ILE B CA 1
ATOM 1447 C C . ILE B 1 15 ? 10.844 -3.225 2.133 1 98.69 15 ILE B C 1
ATOM 1449 O O . ILE B 1 15 ? 9.867 -2.469 2.055 1 98.69 15 ILE B O 1
ATOM 1453 N N . ALA B 1 16 ? 11.289 -3.664 3.277 1 98.5 16 ALA B N 1
ATOM 1454 C CA . ALA B 1 16 ? 10.625 -3.363 4.543 1 98.5 16 ALA B CA 1
ATOM 1455 C C . ALA B 1 16 ? 10.688 -1.871 4.855 1 98.5 16 ALA B C 1
ATOM 1457 O O . ALA B 1 16 ? 9.719 -1.296 5.359 1 98.5 16 ALA B O 1
ATOM 1458 N N . LEU B 1 17 ? 11.781 -1.272 4.547 1 98.38 17 LEU B N 1
ATOM 1459 C CA . LEU B 1 17 ? 11.945 0.158 4.781 1 98.38 17 LEU B CA 1
ATOM 1460 C C . LEU B 1 17 ? 10.984 0.963 3.908 1 98.38 17 LEU B C 1
ATOM 1462 O O . LEU B 1 17 ? 10.359 1.918 4.375 1 98.38 17 LEU B O 1
ATOM 1466 N N . GLU B 1 18 ? 10.898 0.59 2.646 1 98.56 18 GLU B N 1
ATOM 1467 C CA . GLU B 1 18 ? 9.984 1.278 1.736 1 98.56 18 GLU B CA 1
ATOM 1468 C C . GLU B 1 18 ? 8.531 1.078 2.154 1 98.56 18 GLU B C 1
ATOM 1470 O O . GLU B 1 18 ? 7.723 2.004 2.072 1 98.56 18 GLU B O 1
ATOM 1475 N N . ALA B 1 19 ? 8.195 -0.116 2.557 1 98.44 19 ALA B N 1
ATOM 1476 C CA . ALA B 1 19 ? 6.844 -0.395 3.043 1 98.44 19 ALA B CA 1
ATOM 1477 C C . ALA B 1 19 ? 6.508 0.463 4.262 1 98.44 19 ALA B C 1
ATOM 1479 O O . ALA B 1 19 ? 5.422 1.034 4.344 1 98.44 19 ALA B O 1
ATOM 1480 N N . ALA B 1 20 ? 7.434 0.552 5.152 1 98 20 ALA B N 1
ATOM 1481 C CA . ALA B 1 20 ? 7.246 1.367 6.352 1 98 20 ALA B CA 1
ATOM 1482 C C . ALA B 1 20 ? 7.086 2.842 5.992 1 98 20 ALA B C 1
ATOM 1484 O O . ALA B 1 20 ? 6.262 3.543 6.578 1 98 20 ALA B O 1
ATOM 1485 N N . ALA B 1 21 ? 7.918 3.285 5.055 1 98.12 21 ALA B N 1
ATOM 1486 C CA . ALA B 1 21 ? 7.812 4.668 4.602 1 98.12 21 ALA B CA 1
ATOM 1487 C C . ALA B 1 21 ? 6.441 4.941 3.988 1 98.12 21 ALA B C 1
ATOM 1489 O O . ALA B 1 21 ? 5.809 5.957 4.293 1 98.12 21 ALA B O 1
ATOM 1490 N N . SER B 1 22 ? 5.98 4.031 3.127 1 98.06 22 SER B N 1
ATOM 1491 C CA . SER B 1 22 ? 4.664 4.168 2.512 1 98.06 22 SER B CA 1
ATOM 1492 C C . SER B 1 22 ? 3.568 4.277 3.566 1 98.06 22 SER B C 1
ATOM 1494 O O . SER B 1 22 ? 2.697 5.145 3.479 1 98.06 22 SER B O 1
ATOM 1496 N N . ASN B 1 23 ? 3.633 3.447 4.547 1 98.38 23 ASN B N 1
ATOM 1497 C CA . ASN B 1 23 ? 2.646 3.447 5.617 1 98.38 23 ASN B CA 1
ATOM 1498 C C . ASN B 1 23 ? 2.729 4.719 6.457 1 98.38 23 ASN B C 1
ATOM 1500 O O . ASN B 1 23 ? 1.701 5.273 6.852 1 98.38 23 ASN B O 1
ATOM 1504 N N . SER B 1 24 ? 3.924 5.168 6.762 1 98.38 24 SER B N 1
ATOM 1505 C CA . SER B 1 24 ? 4.129 6.398 7.516 1 98.38 24 SER B CA 1
ATOM 1506 C C . SER B 1 24 ? 3.543 7.602 6.781 1 98.38 24 SER B C 1
ATOM 1508 O O . SER B 1 24 ? 2.885 8.445 7.391 1 98.38 24 SER B O 1
ATOM 1510 N N . TYR B 1 25 ? 3.805 7.637 5.492 1 98.44 25 TYR B N 1
ATOM 1511 C CA . TYR B 1 25 ? 3.285 8.758 4.715 1 98.44 25 TYR B CA 1
ATOM 1512 C C . TYR B 1 25 ? 1.762 8.727 4.668 1 98.44 25 TYR B C 1
ATOM 1514 O O . TYR B 1 25 ? 1.114 9.773 4.641 1 98.44 25 TYR B O 1
ATOM 1522 N N . LEU B 1 26 ? 1.209 7.543 4.676 1 98.19 26 LEU B N 1
ATOM 1523 C CA . LEU B 1 26 ? -0.243 7.426 4.762 1 98.19 26 LEU B CA 1
ATOM 1524 C C . LEU B 1 26 ? -0.761 8.039 6.059 1 98.19 26 LEU B C 1
ATOM 1526 O O . LEU B 1 26 ? -1.76 8.758 6.055 1 98.19 26 LEU B O 1
ATOM 1530 N N . ALA B 1 27 ? -0.101 7.805 7.133 1 98.5 27 ALA B N 1
ATOM 1531 C CA . ALA B 1 27 ? -0.485 8.352 8.43 1 98.5 27 ALA B CA 1
ATOM 1532 C C . ALA B 1 27 ? -0.342 9.867 8.461 1 98.5 27 ALA B C 1
ATOM 1534 O O . ALA B 1 27 ? -1.205 10.57 8.992 1 98.5 27 ALA B O 1
ATOM 1535 N N . MET B 1 28 ? 0.746 10.352 7.887 1 98.56 28 MET B N 1
ATOM 1536 C CA . MET B 1 28 ? 0.956 11.789 7.793 1 98.56 28 MET B CA 1
ATOM 1537 C C . MET B 1 28 ? -0.154 12.453 6.984 1 98.56 28 MET B C 1
ATOM 1539 O O . MET B 1 28 ? -0.67 13.5 7.371 1 98.56 28 MET B O 1
ATOM 1543 N N . ALA B 1 29 ? -0.502 11.789 5.863 1 98.5 29 ALA B N 1
ATOM 1544 C CA . ALA B 1 29 ? -1.568 12.305 5.008 1 98.5 29 ALA B CA 1
ATOM 1545 C C . ALA B 1 29 ? -2.893 12.375 5.762 1 98.5 29 ALA B C 1
ATOM 1547 O O . ALA B 1 29 ? -3.596 13.391 5.699 1 98.5 29 ALA B O 1
ATOM 1548 N N . SER B 1 30 ? -3.197 11.305 6.461 1 98.25 30 SER B N 1
ATOM 1549 C CA . SER B 1 30 ? -4.43 11.25 7.238 1 98.25 30 SER B CA 1
ATOM 1550 C C . SER B 1 30 ? -4.469 12.344 8.297 1 98.25 30 SER B C 1
ATOM 1552 O O . SER B 1 30 ? -5.484 13.023 8.461 1 98.25 30 SER B O 1
ATOM 1554 N N . TRP B 1 31 ? -3.398 12.586 8.984 1 97.94 31 TRP B N 1
ATOM 1555 C CA . TRP B 1 31 ? -3.309 13.633 9.992 1 97.94 31 TRP B CA 1
ATOM 1556 C C . TRP B 1 31 ? -3.5 15.008 9.367 1 97.94 31 TRP B C 1
ATOM 1558 O O . TRP B 1 31 ? -4.234 15.844 9.898 1 97.94 31 TRP B O 1
ATOM 1568 N N . CYS B 1 32 ? -2.834 15.227 8.211 1 98.25 32 CYS B N 1
ATOM 1569 C CA . CYS B 1 32 ? -2.975 16.5 7.5 1 98.25 32 CYS B CA 1
ATOM 1570 C C . CYS B 1 32 ? -4.426 16.734 7.09 1 98.25 32 CYS B C 1
ATOM 1572 O O . CYS B 1 32 ? -4.938 17.844 7.223 1 98.25 32 CYS B O 1
ATOM 1574 N N . GLU B 1 33 ? -5 15.688 6.652 1 97.44 33 GLU B N 1
ATOM 1575 C CA . GLU B 1 33 ? -6.375 15.766 6.168 1 97.44 33 GLU B CA 1
ATOM 1576 C C . GLU B 1 33 ? -7.328 16.203 7.277 1 97.44 33 GLU B C 1
ATOM 1578 O O . GLU B 1 33 ? -8.125 17.125 7.094 1 97.44 33 GLU B O 1
ATOM 1583 N N . VAL B 1 34 ? -7.207 15.695 8.477 1 96.44 34 VAL B N 1
ATOM 1584 C CA . VAL B 1 34 ? -8.125 15.977 9.57 1 96.44 34 VAL B CA 1
ATOM 1585 C C . VAL B 1 34 ? -7.785 17.312 10.211 1 96.44 34 VAL B C 1
ATOM 1587 O O . VAL B 1 34 ? -8.672 18.031 10.703 1 96.44 34 VAL B O 1
ATOM 1590 N N . THR B 1 35 ? -6.523 17.703 10.125 1 96.56 35 THR B N 1
ATOM 1591 C CA . THR B 1 35 ? -6.066 18.938 10.734 1 96.56 35 THR B CA 1
ATOM 1592 C C . THR B 1 35 ? -6.398 20.141 9.852 1 96.56 35 THR B C 1
ATOM 1594 O O . THR B 1 35 ? -6.398 21.281 10.32 1 96.56 35 THR B O 1
ATOM 1597 N N . GLY B 1 36 ? -6.621 19.922 8.562 1 96.56 36 GLY B N 1
ATOM 1598 C CA . GLY B 1 36 ? -7.008 20.984 7.652 1 96.56 36 GLY B CA 1
ATOM 1599 C C . GLY B 1 36 ? -5.887 21.422 6.727 1 96.56 36 GLY B C 1
ATOM 1600 O O . GLY B 1 36 ? -5.961 22.484 6.109 1 96.56 36 GLY B O 1
ATOM 1601 N N . TYR B 1 37 ? -4.797 20.625 6.676 1 97.88 37 TYR B N 1
ATOM 1602 C CA . TYR B 1 37 ? -3.723 20.859 5.719 1 97.88 37 TYR B CA 1
ATOM 1603 C C . TYR B 1 37 ? -3.949 20.062 4.441 1 97.88 37 TYR B C 1
ATOM 1605 O O . TYR B 1 37 ? -3.246 19.094 4.176 1 97.88 37 TYR B O 1
ATOM 1613 N N . GLN B 1 38 ? -4.836 20.562 3.568 1 98 38 GLN B N 1
ATOM 1614 C CA . GLN B 1 38 ? -5.211 19.812 2.371 1 98 38 GLN B CA 1
ATOM 1615 C C . GLN B 1 38 ? -4.012 19.625 1.446 1 98 38 GLN B C 1
ATOM 1617 O O . GLN B 1 38 ? -3.863 18.562 0.823 1 98 38 GLN B O 1
ATOM 1622 N N . GLY B 1 39 ? -3.209 20.609 1.271 1 98.56 39 GLY B N 1
ATOM 1623 C CA . GLY B 1 39 ? -2 20.469 0.479 1 98.56 39 GLY B CA 1
ATOM 1624 C C . GLY B 1 39 ? -1.055 19.406 1.029 1 98.56 39 GLY B C 1
ATOM 1625 O O . GLY B 1 39 ? -0.521 18.594 0.276 1 98.56 39 GLY B O 1
ATOM 1626 N N . GLY B 1 40 ? -0.864 19.438 2.371 1 98.62 40 GLY B N 1
ATOM 1627 C CA . GLY B 1 40 ? -0.082 18.406 3.027 1 98.62 40 GLY B CA 1
ATOM 1628 C C . GLY B 1 40 ? -0.641 17.016 2.814 1 98.62 40 GLY B C 1
ATOM 1629 O O . GLY B 1 40 ? 0.11 16.062 2.553 1 98.62 40 GLY B O 1
ATOM 1630 N N . ALA B 1 41 ? -1.965 16.906 2.938 1 98.5 41 ALA B N 1
ATOM 1631 C CA . ALA B 1 41 ? -2.617 15.625 2.717 1 98.5 41 ALA B CA 1
ATOM 1632 C C . ALA B 1 41 ? -2.328 15.094 1.314 1 98.5 41 ALA B C 1
ATOM 1634 O O . ALA B 1 41 ? -1.865 13.969 1.154 1 98.5 41 ALA B O 1
ATOM 1635 N N . ASP B 1 42 ? -2.555 15.938 0.32 1 98.25 42 ASP B N 1
ATOM 1636 C CA . ASP B 1 42 ? -2.322 15.539 -1.065 1 98.25 42 ASP B CA 1
ATOM 1637 C C . ASP B 1 42 ? -0.873 15.109 -1.277 1 98.25 42 ASP B C 1
ATOM 1639 O O . ASP B 1 42 ? -0.61 14.086 -1.91 1 98.25 42 ASP B O 1
ATOM 1643 N N . PHE B 1 43 ? 0.017 15.891 -0.772 1 98.69 43 PHE B N 1
ATOM 1644 C CA . PHE B 1 43 ? 1.446 15.648 -0.919 1 98.69 43 PHE B CA 1
ATOM 1645 C C . PHE B 1 43 ? 1.827 14.297 -0.314 1 98.69 43 PHE B C 1
ATOM 1647 O O . PHE B 1 43 ? 2.49 13.484 -0.962 1 98.69 43 PHE B O 1
ATOM 1654 N N . PHE B 1 44 ? 1.351 14.016 0.892 1 98.62 44 PHE B N 1
ATOM 1655 C CA . PHE B 1 44 ? 1.799 12.82 1.595 1 98.62 44 PHE B CA 1
ATOM 1656 C C . PHE B 1 44 ? 1.08 11.578 1.069 1 98.62 44 PHE B C 1
ATOM 1658 O O . PHE B 1 44 ? 1.638 10.484 1.08 1 98.62 44 PHE B O 1
ATOM 1665 N N . TYR B 1 45 ? -0.175 11.656 0.6 1 98.38 45 TYR B N 1
ATOM 1666 C CA . TYR B 1 45 ? -0.779 10.531 -0.109 1 98.38 45 TYR B CA 1
ATOM 1667 C C . TYR B 1 45 ? 0.032 10.172 -1.348 1 98.38 45 TYR B C 1
ATOM 1669 O O . TYR B 1 45 ? 0.272 8.992 -1.616 1 98.38 45 TYR B O 1
ATOM 1677 N N . ALA B 1 46 ? 0.457 11.195 -2.09 1 98.12 46 ALA B N 1
ATOM 1678 C CA . ALA B 1 46 ? 1.274 10.961 -3.277 1 98.12 46 ALA B CA 1
ATOM 1679 C C . ALA B 1 46 ? 2.609 10.32 -2.906 1 98.12 46 ALA B C 1
ATOM 1681 O O . ALA B 1 46 ? 3.086 9.414 -3.6 1 98.12 46 ALA B O 1
ATOM 1682 N N . GLN B 1 47 ? 3.188 10.828 -1.841 1 98.06 47 GLN B N 1
ATOM 1683 C CA . GLN B 1 47 ? 4.441 10.242 -1.373 1 98.06 47 GLN B CA 1
ATOM 1684 C C . GLN B 1 47 ? 4.254 8.773 -0.998 1 98.06 47 GLN B C 1
ATOM 1686 O O . GLN B 1 47 ? 5.133 7.945 -1.256 1 98.06 47 GLN B O 1
ATOM 1691 N N . SER B 1 48 ? 3.15 8.445 -0.325 1 98.06 48 SER B N 1
ATOM 1692 C CA . SER B 1 48 ? 2.85 7.062 0.028 1 98.06 48 SER B CA 1
ATOM 1693 C C . SER B 1 48 ? 2.816 6.172 -1.21 1 98.06 48 SER B C 1
ATOM 1695 O O . SER B 1 48 ? 3.393 5.082 -1.213 1 98.06 48 SER B O 1
ATOM 1697 N N . ASP B 1 49 ? 2.166 6.621 -2.246 1 97.06 49 ASP B N 1
ATOM 1698 C CA . ASP B 1 49 ? 2.102 5.879 -3.504 1 97.06 49 ASP B CA 1
ATOM 1699 C C . ASP B 1 49 ? 3.492 5.707 -4.109 1 97.06 49 ASP B C 1
ATOM 1701 O O . ASP B 1 49 ? 3.826 4.629 -4.613 1 97.06 49 ASP B O 1
ATOM 1705 N N . GLU B 1 50 ? 4.238 6.738 -4.094 1 97.38 50 GLU B N 1
ATOM 1706 C CA . GLU B 1 50 ? 5.59 6.691 -4.645 1 97.38 50 GLU B CA 1
ATOM 1707 C C . GLU B 1 50 ? 6.441 5.648 -3.932 1 97.38 50 GLU B C 1
ATOM 1709 O O . GLU B 1 50 ? 7.125 4.852 -4.578 1 97.38 50 GLU B O 1
ATOM 1714 N N . GLU B 1 51 ? 6.379 5.641 -2.562 1 97.94 51 GLU B N 1
ATOM 1715 C CA . GLU B 1 51 ? 7.191 4.676 -1.826 1 97.94 51 GLU B CA 1
ATOM 1716 C C . GLU B 1 51 ? 6.746 3.244 -2.121 1 97.94 51 GLU B C 1
ATOM 1718 O O . GLU B 1 51 ? 7.566 2.324 -2.135 1 97.94 51 GLU B O 1
ATOM 1723 N N . LYS B 1 52 ? 5.469 3.051 -2.303 1 97.56 52 LYS B N 1
ATOM 1724 C CA . LYS B 1 52 ? 4.992 1.729 -2.705 1 97.56 52 LYS B CA 1
ATOM 1725 C C . LYS B 1 52 ? 5.617 1.301 -4.031 1 97.56 52 LYS B C 1
ATOM 1727 O O . LYS B 1 52 ? 6 0.14 -4.195 1 97.56 52 LYS B O 1
ATOM 1732 N N . THR B 1 53 ? 5.719 2.215 -4.941 1 97.69 53 THR B N 1
ATOM 1733 C CA . THR B 1 53 ? 6.34 1.911 -6.227 1 97.69 53 THR B CA 1
ATOM 1734 C C . THR B 1 53 ? 7.805 1.537 -6.043 1 97.69 53 THR B C 1
ATOM 1736 O O . THR B 1 53 ? 8.32 0.654 -6.734 1 97.69 53 THR B O 1
ATOM 1739 N N . HIS B 1 54 ? 8.531 2.242 -5.109 1 98.56 54 HIS B N 1
ATOM 1740 C CA . HIS B 1 54 ? 9.914 1.883 -4.805 1 98.56 54 HIS B CA 1
ATOM 1741 C C . HIS B 1 54 ? 10.008 0.45 -4.289 1 98.56 54 HIS B C 1
ATOM 1743 O O . HIS B 1 54 ? 10.859 -0.318 -4.73 1 98.56 54 HIS B O 1
ATOM 1749 N N . MET B 1 55 ? 9.125 0.122 -3.414 1 98.38 55 MET B N 1
ATOM 1750 C CA . MET B 1 55 ? 9.055 -1.226 -2.857 1 98.38 55 MET B CA 1
ATOM 1751 C C . MET B 1 55 ? 8.859 -2.26 -3.961 1 98.38 55 MET B C 1
ATOM 1753 O O . MET B 1 55 ? 9.562 -3.27 -4.004 1 98.38 55 MET B O 1
ATOM 1757 N N . LEU B 1 56 ? 7.926 -1.983 -4.871 1 98.44 56 LEU B N 1
ATOM 1758 C CA . LEU B 1 56 ? 7.586 -2.91 -5.945 1 98.44 56 LEU B CA 1
ATOM 1759 C C . LEU B 1 56 ? 8.766 -3.09 -6.898 1 98.44 56 LEU B C 1
ATOM 1761 O O . LEU B 1 56 ? 9 -4.195 -7.398 1 98.44 56 LEU B O 1
ATOM 1765 N N . LYS B 1 57 ? 9.5 -2.006 -7.164 1 98.62 57 LYS B N 1
ATOM 1766 C CA . LYS B 1 57 ? 10.688 -2.104 -8.008 1 98.62 57 LYS B CA 1
ATOM 1767 C C . LYS B 1 57 ? 11.68 -3.119 -7.453 1 98.62 57 LYS B C 1
ATOM 1769 O O . LYS B 1 57 ? 12.234 -3.924 -8.203 1 98.62 57 LYS B O 1
ATOM 1774 N N . ILE B 1 58 ? 11.852 -3.137 -6.184 1 98.81 58 ILE B N 1
ATOM 1775 C CA . ILE B 1 58 ? 12.805 -4.051 -5.562 1 98.81 58 ILE B CA 1
ATOM 1776 C C . ILE B 1 58 ? 12.25 -5.473 -5.59 1 98.81 58 ILE B C 1
ATOM 1778 O O . ILE B 1 58 ? 12.977 -6.43 -5.859 1 98.81 58 ILE B O 1
ATOM 1782 N N . ILE B 1 59 ? 10.945 -5.625 -5.348 1 98.62 59 ILE B N 1
ATOM 1783 C CA . ILE B 1 59 ? 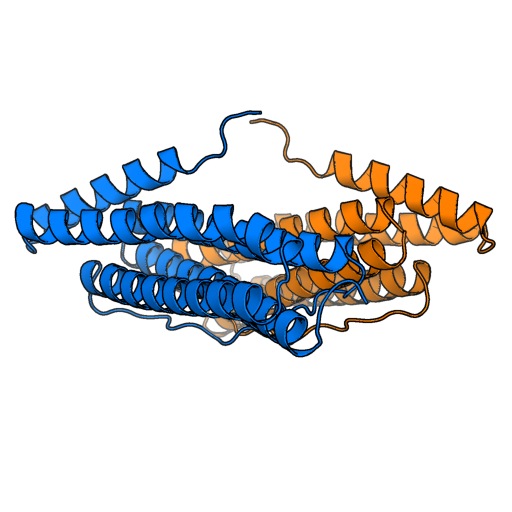10.297 -6.93 -5.391 1 98.62 59 ILE B CA 1
ATOM 1784 C C . ILE B 1 59 ? 10.477 -7.551 -6.773 1 98.62 59 ILE B C 1
ATOM 1786 O O . ILE B 1 59 ? 10.922 -8.695 -6.895 1 98.62 59 ILE B O 1
ATOM 1790 N N . HIS B 1 60 ? 10.211 -6.734 -7.809 1 98.38 60 HIS B N 1
ATOM 1791 C CA . HIS B 1 60 ? 10.344 -7.234 -9.172 1 98.38 60 HIS B CA 1
ATOM 1792 C C . HIS B 1 60 ? 11.789 -7.613 -9.484 1 98.38 60 HIS B C 1
ATOM 1794 O O . HIS B 1 60 ? 12.039 -8.633 -10.133 1 98.38 60 HIS B O 1
ATOM 1800 N N . TYR B 1 61 ? 12.75 -6.863 -9.031 1 98.38 61 TYR B N 1
ATOM 1801 C CA . TYR B 1 61 ? 14.156 -7.152 -9.297 1 98.38 61 TYR B CA 1
ATOM 1802 C C . TYR B 1 61 ? 14.562 -8.492 -8.688 1 98.38 61 TYR B C 1
ATOM 1804 O O . TYR B 1 61 ? 15.125 -9.344 -9.375 1 98.38 61 TYR B O 1
ATOM 1812 N N . LEU B 1 62 ? 14.227 -8.68 -7.375 1 98.12 62 LEU B N 1
ATOM 1813 C CA . LEU B 1 62 ? 14.562 -9.922 -6.688 1 98.12 62 LEU B CA 1
ATOM 1814 C C . LEU B 1 62 ? 13.922 -11.117 -7.383 1 98.12 62 LEU B C 1
ATOM 1816 O O . LEU B 1 62 ? 14.57 -12.141 -7.598 1 98.12 62 LEU B O 1
ATOM 1820 N N . ASN B 1 63 ? 12.672 -10.922 -7.719 1 97.12 63 ASN B N 1
ATOM 1821 C CA . ASN B 1 63 ? 11.953 -12.008 -8.375 1 97.12 63 ASN B CA 1
ATOM 1822 C C . ASN B 1 63 ? 12.547 -12.32 -9.75 1 97.12 63 ASN B C 1
ATOM 1824 O O . ASN B 1 63 ? 12.672 -13.484 -10.125 1 97.12 63 ASN B O 1
ATOM 1828 N N . ASP B 1 64 ? 12.953 -11.289 -10.469 1 95.75 64 ASP B N 1
ATOM 1829 C CA . ASP B 1 64 ? 13.508 -11.43 -11.812 1 95.75 64 ASP B CA 1
ATOM 1830 C C . ASP B 1 64 ? 14.805 -12.234 -11.789 1 95.75 64 ASP B C 1
ATOM 1832 O O . ASP B 1 64 ? 15.094 -12.984 -12.727 1 95.75 64 ASP B O 1
ATOM 1836 N N . ILE B 1 65 ? 15.516 -12.125 -10.703 1 94.62 65 ILE B N 1
ATOM 1837 C CA . ILE B 1 65 ? 16.812 -12.789 -10.672 1 94.62 65 ILE B CA 1
ATOM 1838 C C . ILE B 1 65 ? 16.703 -14.109 -9.906 1 94.62 65 ILE B C 1
ATOM 1840 O O . ILE B 1 65 ? 17.703 -14.719 -9.555 1 94.62 65 ILE B O 1
ATOM 1844 N N . GLY B 1 66 ? 15.484 -14.484 -9.531 1 91.12 66 GLY B N 1
ATOM 1845 C CA . GLY B 1 66 ? 15.195 -15.812 -9 1 91.12 66 GLY B CA 1
ATOM 1846 C C . GLY B 1 66 ? 15.383 -15.906 -7.5 1 91.12 66 GLY B C 1
ATOM 1847 O 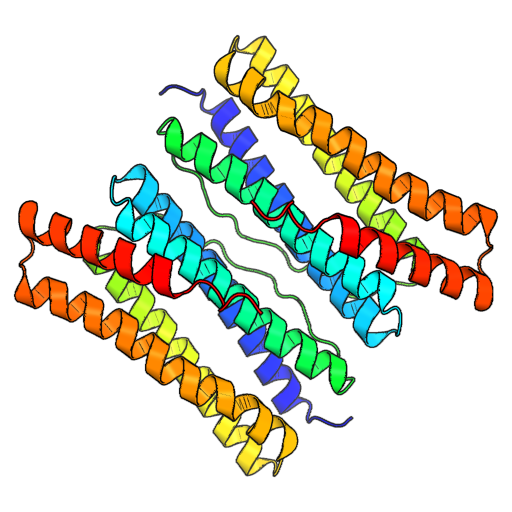O . GLY B 1 66 ? 15.453 -17.016 -6.949 1 91.12 66 GLY B O 1
ATOM 1848 N N . ALA B 1 67 ? 15.555 -14.852 -6.691 1 92.25 67 ALA B N 1
ATOM 1849 C CA . ALA B 1 67 ? 15.82 -14.875 -5.258 1 92.25 67 ALA B CA 1
ATOM 1850 C C . ALA B 1 67 ? 14.516 -14.828 -4.461 1 92.25 67 ALA B C 1
ATOM 1852 O O . ALA B 1 67 ? 14.508 -15.133 -3.264 1 92.25 67 ALA B O 1
ATOM 1853 N N . THR B 1 68 ? 13.367 -14.555 -5.035 1 93.5 68 THR B N 1
ATOM 1854 C CA . THR B 1 68 ? 12.039 -14.414 -4.457 1 93.5 68 THR B CA 1
ATOM 1855 C C . THR B 1 68 ? 12.031 -13.336 -3.381 1 93.5 68 THR B C 1
ATOM 1857 O O . THR B 1 68 ? 12.711 -13.453 -2.361 1 93.5 68 THR B O 1
ATOM 1860 N N . ALA B 1 69 ? 11.289 -12.383 -3.475 1 97.75 69 ALA B N 1
ATOM 1861 C CA . ALA B 1 69 ? 11.148 -11.289 -2.516 1 97.75 69 ALA B CA 1
ATOM 1862 C C . ALA B 1 69 ? 10.273 -11.703 -1.332 1 97.75 69 ALA B C 1
ATOM 1864 O O . ALA B 1 69 ? 9.32 -12.469 -1.494 1 97.75 69 ALA B O 1
ATOM 1865 N N . THR B 1 70 ? 10.586 -11.18 -0.16 1 97.25 70 THR B N 1
ATOM 1866 C CA . THR B 1 70 ? 9.766 -11.352 1.032 1 97.25 70 THR B CA 1
ATOM 1867 C C . THR B 1 70 ? 8.914 -10.109 1.288 1 97.25 70 THR B C 1
ATOM 1869 O O . THR B 1 70 ? 9.445 -9 1.394 1 97.25 70 THR B O 1
ATOM 1872 N N . ILE B 1 71 ? 7.578 -10.32 1.352 1 98.19 71 ILE B N 1
ATOM 1873 C CA . ILE B 1 71 ? 6.691 -9.211 1.7 1 98.19 71 ILE B CA 1
ATOM 1874 C C . ILE B 1 71 ? 6.656 -9.039 3.217 1 98.19 71 ILE B C 1
ATOM 1876 O O . ILE B 1 71 ? 6.34 -9.977 3.949 1 98.19 71 ILE B O 1
ATOM 1880 N N . PRO B 1 72 ? 6.969 -7.867 3.693 1 97.88 72 PRO B N 1
ATOM 1881 C CA . PRO B 1 72 ? 7.227 -7.703 5.125 1 97.88 72 PRO B CA 1
ATOM 1882 C C . PRO B 1 72 ? 5.961 -7.391 5.922 1 97.88 72 PRO B C 1
ATOM 1884 O O . PRO B 1 72 ? 4.953 -6.973 5.344 1 97.88 72 PRO B O 1
ATOM 1887 N N . ALA B 1 73 ? 6.062 -7.688 7.203 1 97.75 73 ALA B N 1
ATOM 1888 C CA . ALA B 1 73 ? 5.184 -6.984 8.133 1 97.75 73 ALA B CA 1
ATOM 1889 C C . ALA B 1 73 ? 5.504 -5.492 8.172 1 97.75 73 ALA B C 1
ATOM 1891 O O . ALA B 1 73 ? 6.617 -5.082 7.832 1 97.75 73 ALA B O 1
ATOM 1892 N N . VAL B 1 74 ? 4.508 -4.723 8.5 1 97.56 74 VAL B N 1
ATOM 1893 C CA . VAL B 1 74 ? 4.688 -3.281 8.648 1 97.56 74 VAL B CA 1
ATOM 1894 C C . VAL B 1 74 ? 4.191 -2.834 10.016 1 97.56 74 VAL B C 1
ATOM 1896 O O . VAL B 1 74 ? 3.098 -3.217 10.445 1 97.56 74 VAL B O 1
ATOM 1899 N N . LYS B 1 75 ? 4.98 -2.035 10.727 1 96.38 75 LYS B N 1
ATOM 1900 C CA . LYS B 1 75 ? 4.582 -1.524 12.031 1 96.38 75 LYS B CA 1
ATOM 1901 C C . LYS B 1 75 ? 3.578 -0.385 11.891 1 96.38 75 LYS B C 1
ATOM 1903 O O . LYS B 1 75 ? 3.514 0.271 10.852 1 96.38 75 LYS B O 1
ATOM 1908 N N . ALA B 1 76 ? 2.797 -0.226 12.945 1 97.25 76 ALA B N 1
ATOM 1909 C CA . ALA B 1 76 ? 1.921 0.942 12.977 1 97.25 76 ALA B CA 1
ATOM 1910 C C . ALA B 1 76 ? 2.732 2.234 13.023 1 97.25 76 ALA B C 1
ATOM 1912 O O . ALA B 1 76 ? 3.668 2.357 13.82 1 97.25 76 ALA B O 1
ATOM 1913 N N . PRO B 1 77 ? 2.404 3.156 12.188 1 97.69 77 PRO B N 1
ATOM 1914 C CA . PRO B 1 77 ? 3.154 4.414 12.172 1 97.69 77 PRO B CA 1
ATOM 1915 C C . PRO B 1 77 ? 2.676 5.402 13.234 1 97.69 77 PRO B C 1
ATOM 1917 O O . PRO B 1 77 ? 1.633 5.188 13.859 1 97.69 77 PRO B O 1
ATOM 1920 N N . THR B 1 78 ? 3.504 6.43 13.477 1 96.06 78 THR B N 1
ATOM 1921 C CA . THR B 1 78 ? 3.049 7.574 14.25 1 96.06 78 THR B CA 1
ATOM 1922 C C . THR B 1 78 ? 1.803 8.195 13.625 1 96.06 78 THR B C 1
ATOM 1924 O O . THR B 1 78 ? 1.724 8.344 12.406 1 96.06 78 THR B O 1
ATOM 1927 N N . SER B 1 79 ? 0.833 8.547 14.539 1 94 79 SER B N 1
ATOM 1928 C CA . SER B 1 79 ? -0.451 8.961 13.984 1 94 79 SER B CA 1
ATOM 1929 C C . SER B 1 79 ? -0.762 10.414 14.336 1 94 79 SER B C 1
ATOM 1931 O O . SER B 1 79 ? -1.767 10.969 13.883 1 94 79 SER B O 1
ATOM 1933 N N . SER B 1 80 ? 0.024 11.031 15.133 1 95.56 80 SER B N 1
ATOM 1934 C CA . SER B 1 80 ? -0.224 12.414 15.523 1 95.56 80 SER B CA 1
ATOM 1935 C C . SER B 1 80 ? 1.072 13.219 15.555 1 95.56 80 SER B C 1
ATOM 1937 O O . SER B 1 80 ? 2.131 12.68 15.891 1 95.56 80 SER B O 1
ATOM 1939 N N . TYR B 1 81 ? 0.925 14.477 15.195 1 96.62 81 TYR B N 1
ATOM 1940 C CA . TYR B 1 81 ? 2.066 15.383 15.078 1 96.62 81 TYR B CA 1
ATOM 1941 C C . TYR B 1 81 ? 1.747 16.75 15.672 1 96.62 81 TYR B C 1
ATOM 1943 O O . TYR B 1 81 ? 0.578 17.109 15.828 1 96.62 81 TYR B O 1
ATOM 1951 N N . LYS B 1 82 ? 2.82 17.453 16 1 96.5 82 LYS B N 1
ATOM 1952 C CA . LYS B 1 82 ? 2.639 18.734 16.672 1 96.5 82 LYS B CA 1
ATOM 1953 C C . LYS B 1 82 ? 2.426 19.859 15.664 1 96.5 82 LYS B C 1
ATOM 1955 O O . LYS B 1 82 ? 1.803 20.875 15.977 1 96.5 82 LYS B O 1
ATOM 1960 N N . SER B 1 83 ? 3.031 19.75 14.484 1 98.19 83 SER B N 1
ATOM 1961 C CA . SER B 1 83 ? 2.953 20.781 13.461 1 98.19 83 SER B CA 1
ATOM 1962 C C . SER B 1 83 ? 3.236 20.203 12.07 1 98.19 83 SER B C 1
ATOM 1964 O O . SER B 1 83 ? 3.799 19.125 11.945 1 98.19 83 SER B O 1
ATOM 1966 N N . LEU B 1 84 ? 2.787 21.016 11.109 1 98.56 84 LEU B N 1
ATOM 1967 C CA . LEU B 1 84 ? 3.08 20.625 9.734 1 98.56 84 LEU B CA 1
ATOM 1968 C C . LEU B 1 84 ? 4.586 20.531 9.5 1 98.56 84 LEU B C 1
ATOM 1970 O O . LEU B 1 84 ? 5.062 19.609 8.844 1 98.56 84 LEU B O 1
ATOM 1974 N N . GLU B 1 85 ? 5.293 21.484 10.023 1 98.62 85 GLU B N 1
ATOM 1975 C CA . GLU B 1 85 ? 6.746 21.453 9.906 1 98.62 85 GLU B CA 1
ATOM 1976 C C . GLU B 1 85 ? 7.328 20.203 10.562 1 98.62 85 GLU B C 1
ATOM 1978 O O . GLU B 1 85 ? 8.266 19.609 10.039 1 98.62 85 GLU B O 1
ATOM 1983 N N . GLY B 1 86 ? 6.797 19.859 11.711 1 98.38 86 GLY B N 1
ATOM 1984 C CA . GLY B 1 86 ? 7.23 18.641 12.391 1 98.38 86 GLY B CA 1
ATOM 1985 C C . GLY B 1 86 ? 7.035 17.391 11.562 1 98.38 86 GLY B C 1
ATOM 1986 O O . GLY B 1 86 ? 7.875 16.484 11.586 1 98.38 86 GLY B O 1
ATOM 1987 N N . VAL B 1 87 ? 5.918 17.312 10.852 1 98.56 87 VAL B N 1
ATOM 1988 C CA . VAL B 1 87 ? 5.637 16.203 9.945 1 98.56 87 VAL B CA 1
ATOM 1989 C C . VAL B 1 87 ? 6.719 16.125 8.875 1 98.56 87 VAL B C 1
ATOM 1991 O O . VAL B 1 87 ? 7.266 15.047 8.609 1 98.56 87 VAL B O 1
ATOM 1994 N N . VAL B 1 88 ? 7.055 17.281 8.297 1 98.75 88 VAL B N 1
ATOM 1995 C CA . VAL B 1 88 ? 8.023 17.344 7.211 1 98.75 88 VAL B CA 1
ATOM 1996 C C . VAL B 1 88 ? 9.406 16.969 7.727 1 98.75 88 VAL B C 1
ATOM 1998 O O . VAL B 1 88 ? 10.148 16.234 7.062 1 98.75 88 VAL B O 1
ATOM 2001 N N . LYS B 1 89 ? 9.742 17.391 8.883 1 98.62 89 LYS B N 1
ATOM 2002 C CA . LYS B 1 89 ? 11.031 17.047 9.477 1 98.62 89 LYS B CA 1
ATOM 2003 C C . LYS B 1 89 ? 11.133 15.539 9.742 1 98.62 89 LYS B C 1
ATOM 2005 O O . LYS B 1 89 ? 12.172 14.93 9.508 1 98.62 89 LYS B O 1
ATOM 2010 N N . THR B 1 90 ? 10.086 14.984 10.281 1 98.44 90 THR B N 1
ATOM 2011 C CA . THR B 1 90 ? 10.039 13.539 10.516 1 98.44 90 THR B CA 1
ATOM 2012 C C . THR B 1 90 ? 10.227 12.773 9.211 1 98.44 90 THR B C 1
ATOM 2014 O O . THR B 1 90 ? 10.977 11.805 9.156 1 98.44 90 THR B O 1
ATOM 2017 N N . ALA B 1 91 ? 9.539 13.242 8.164 1 98.44 91 ALA B N 1
ATOM 2018 C CA . ALA B 1 91 ? 9.648 12.617 6.852 1 98.44 91 ALA B CA 1
ATOM 2019 C C . ALA B 1 91 ? 11.078 12.695 6.316 1 98.44 91 ALA B C 1
ATOM 2021 O O . ALA B 1 91 ? 11.609 11.711 5.805 1 98.44 91 ALA B O 1
ATOM 2022 N N . LEU B 1 92 ? 11.695 13.867 6.422 1 98.5 92 LEU B N 1
ATOM 2023 C CA . LEU B 1 92 ? 13.062 14.047 5.941 1 98.5 92 LEU B CA 1
ATOM 2024 C C . LEU B 1 92 ? 14.016 13.086 6.648 1 98.5 92 LEU B C 1
ATOM 2026 O O . LEU B 1 92 ? 14.875 12.469 6.008 1 98.5 92 LEU B O 1
ATOM 2030 N N . LYS B 1 93 ? 13.859 12.953 7.945 1 98.25 93 LYS B N 1
ATOM 2031 C CA . LYS B 1 93 ? 14.703 12.023 8.695 1 98.25 93 LYS B CA 1
ATOM 2032 C C . LYS B 1 93 ? 14.539 10.594 8.188 1 98.25 93 LYS B C 1
ATOM 2034 O O . LYS B 1 93 ? 15.523 9.867 8.047 1 98.25 93 LYS B O 1
ATOM 2039 N N . SER B 1 94 ? 13.281 10.195 7.953 1 97.44 94 SER B N 1
ATOM 2040 C CA . SER B 1 94 ? 13.008 8.875 7.391 1 97.44 94 SER B CA 1
ATOM 2041 C C . SER B 1 94 ? 13.672 8.711 6.027 1 97.44 94 SER B C 1
ATOM 2043 O O . SER B 1 94 ? 14.266 7.664 5.746 1 97.44 94 SER B O 1
ATOM 2045 N N . GLU B 1 95 ? 13.555 9.766 5.156 1 98.19 95 GLU B N 1
ATOM 2046 C CA . GLU B 1 95 ? 14.195 9.711 3.844 1 98.19 95 GLU B CA 1
ATOM 2047 C C . GLU B 1 95 ? 15.703 9.547 3.967 1 98.19 95 GLU B C 1
ATOM 2049 O O . GLU B 1 95 ? 16.312 8.82 3.184 1 98.19 95 GLU B O 1
ATOM 2054 N N . GLN B 1 96 ? 16.297 10.234 4.895 1 98.38 96 GLN B N 1
ATOM 2055 C CA . GLN B 1 96 ? 17.734 10.141 5.113 1 98.38 96 GLN B CA 1
ATOM 2056 C C . GLN B 1 96 ? 18.141 8.734 5.559 1 98.38 96 GLN B C 1
ATOM 2058 O O . GLN B 1 96 ? 19.203 8.234 5.176 1 98.38 96 GLN B O 1
ATOM 2063 N N . THR B 1 97 ? 17.312 8.117 6.359 1 98.19 97 THR B N 1
ATOM 2064 C CA . THR B 1 97 ? 17.531 6.73 6.75 1 98.19 97 THR B CA 1
ATOM 2065 C C . THR B 1 97 ? 17.484 5.812 5.535 1 98.19 97 THR B C 1
ATOM 2067 O O . THR B 1 97 ? 18.344 4.93 5.391 1 98.19 97 THR B O 1
ATOM 2070 N N . VAL B 1 98 ? 16.5 6.031 4.703 1 98.06 98 VAL B N 1
ATOM 2071 C CA . VAL B 1 98 ? 16.375 5.25 3.477 1 98.06 98 VAL B CA 1
ATOM 2072 C C . VAL B 1 98 ? 17.625 5.441 2.615 1 98.06 98 VAL B C 1
ATOM 2074 O O . VAL B 1 98 ? 18.172 4.477 2.078 1 98.06 98 VAL B O 1
ATOM 2077 N N . THR B 1 99 ? 18.094 6.676 2.461 1 98.25 99 THR B N 1
ATOM 2078 C CA . THR B 1 99 ? 19.281 6.992 1.684 1 98.25 99 THR B CA 1
ATOM 2079 C C . THR B 1 99 ? 20.5 6.23 2.219 1 98.25 99 THR B C 1
ATOM 2081 O O . THR B 1 99 ? 21.234 5.609 1.45 1 98.25 99 THR B O 1
ATOM 2084 N N . LYS B 1 100 ? 20.688 6.227 3.512 1 98.62 100 LYS B N 1
ATOM 2085 C CA . LYS B 1 100 ? 21.812 5.527 4.129 1 98.62 100 LYS B CA 1
ATOM 2086 C C . LYS B 1 100 ? 21.75 4.031 3.84 1 98.62 100 LYS B C 1
ATOM 2088 O O . LYS B 1 100 ? 22.781 3.41 3.557 1 98.62 100 LYS B O 1
ATOM 2093 N N . ALA B 1 101 ? 20.562 3.465 3.936 1 98.56 101 ALA B N 1
ATOM 2094 C CA . ALA B 1 101 ? 20.391 2.041 3.66 1 98.56 101 ALA B CA 1
ATOM 2095 C C . ALA B 1 101 ? 20.766 1.712 2.219 1 98.56 101 ALA B C 1
ATOM 2097 O O . ALA B 1 101 ? 21.438 0.708 1.961 1 98.56 101 ALA B O 1
ATOM 2098 N N . ILE B 1 102 ? 20.375 2.54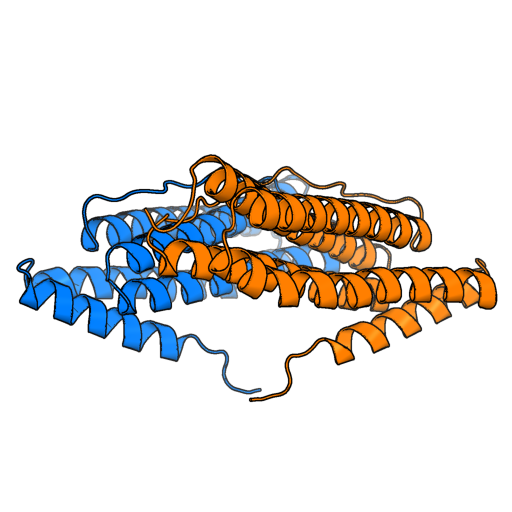9 1.294 1 98.69 102 ILE B N 1
ATOM 2099 C CA . ILE B 1 102 ? 20.672 2.354 -0.12 1 98.69 102 ILE B CA 1
ATOM 2100 C C . ILE B 1 102 ? 22.188 2.443 -0.343 1 98.69 102 ILE B C 1
ATOM 2102 O O . ILE B 1 102 ? 22.766 1.617 -1.05 1 98.69 102 ILE B O 1
ATOM 2106 N N . HIS B 1 103 ? 22.812 3.441 0.264 1 98.62 103 HIS B N 1
ATOM 2107 C CA . HIS B 1 103 ? 24.25 3.598 0.129 1 98.62 103 HIS B CA 1
ATOM 2108 C C . HIS B 1 103 ? 25 2.381 0.672 1 98.62 103 HIS B C 1
ATOM 2110 O O . HIS B 1 103 ? 25.984 1.937 0.084 1 98.62 103 HIS B O 1
ATOM 2116 N N . LYS B 1 104 ? 24.516 1.87 1.765 1 98.69 104 LYS B N 1
ATOM 2117 C CA . LYS B 1 104 ? 25.125 0.663 2.322 1 98.69 104 LYS B CA 1
ATOM 2118 C C . LYS B 1 104 ? 25.016 -0.503 1.341 1 98.69 104 LYS B C 1
ATOM 2120 O O . LYS B 1 104 ? 25.953 -1.3 1.222 1 98.69 104 LYS B O 1
ATOM 2125 N N . MET B 1 105 ? 23.906 -0.65 0.623 1 98.69 105 MET B N 1
ATOM 2126 C CA . MET B 1 105 ? 23.734 -1.708 -0.369 1 98.69 105 MET B CA 1
ATOM 2127 C C . MET B 1 105 ? 24.656 -1.496 -1.559 1 98.69 105 MET B C 1
ATOM 2129 O O . MET B 1 105 ? 25.172 -2.461 -2.131 1 98.69 105 MET B O 1
ATOM 2133 N N . VAL B 1 106 ? 24.828 -0.201 -1.891 1 98.56 106 VAL B N 1
ATOM 2134 C CA . VAL B 1 106 ? 25.781 0.113 -2.963 1 98.56 106 VAL B CA 1
ATOM 2135 C C . VAL B 1 106 ? 27.172 -0.352 -2.574 1 98.56 106 VAL B C 1
ATOM 2137 O O . VAL B 1 106 ? 27.844 -1.029 -3.354 1 98.56 106 VAL B O 1
ATOM 2140 N N . GLU B 1 107 ? 27.609 -0.047 -1.381 1 98.75 107 GLU B N 1
ATOM 2141 C CA . GLU B 1 107 ? 28.906 -0.477 -0.896 1 98.75 107 GLU B CA 1
ATOM 2142 C C . GLU B 1 107 ? 29.031 -1.998 -0.903 1 98.75 107 GLU B C 1
ATOM 2144 O O . GLU B 1 107 ? 30.062 -2.545 -1.315 1 98.75 107 GLU B O 1
ATOM 2149 N N . LEU B 1 108 ? 27.984 -2.668 -0.412 1 98.62 108 LEU B N 1
ATOM 2150 C CA . LEU B 1 108 ? 27.969 -4.125 -0.392 1 98.62 108 LEU B CA 1
ATOM 2151 C C . LEU B 1 108 ? 28.078 -4.691 -1.803 1 98.62 108 LEU B C 1
ATOM 2153 O O . LEU B 1 108 ? 28.797 -5.672 -2.025 1 98.62 108 LEU B O 1
ATOM 2157 N N . SER B 1 109 ? 27.391 -4.066 -2.758 1 98.25 109 SER B N 1
ATOM 2158 C CA . SER B 1 109 ? 27.438 -4.547 -4.137 1 98.25 109 SER B CA 1
ATOM 2159 C C . SER B 1 109 ? 28.844 -4.418 -4.715 1 98.25 109 SER B C 1
ATOM 2161 O O . SER B 1 109 ? 29.281 -5.281 -5.48 1 98.25 109 SER B O 1
ATOM 2163 N N . HIS B 1 110 ? 29.547 -3.354 -4.355 1 98 110 HIS B N 1
ATOM 2164 C CA . HIS B 1 110 ? 30.938 -3.178 -4.781 1 98 110 HIS B CA 1
ATOM 2165 C C . HIS B 1 110 ? 31.844 -4.227 -4.148 1 98 110 HIS B C 1
ATOM 2167 O O . HIS B 1 110 ? 32.656 -4.859 -4.844 1 98 110 HIS B O 1
ATOM 2173 N N . LYS B 1 111 ? 31.734 -4.395 -2.916 1 98.19 111 LYS B N 1
ATOM 2174 C CA . LYS B 1 111 ? 32.562 -5.348 -2.178 1 98.19 111 LYS B CA 1
ATOM 2175 C C . LYS B 1 111 ? 32.406 -6.758 -2.742 1 98.19 111 LYS B C 1
ATOM 2177 O O . LYS B 1 111 ? 33.375 -7.5 -2.842 1 98.19 111 LYS B O 1
ATOM 2182 N N . GLU B 1 112 ? 31.156 -7.078 -3.168 1 97.75 112 GLU B N 1
ATOM 2183 C CA . GLU B 1 112 ? 30.859 -8.422 -3.648 1 97.75 112 GLU B CA 1
ATOM 2184 C C . GLU B 1 112 ? 31.031 -8.523 -5.16 1 97.75 112 GLU B C 1
ATOM 2186 O O . GLU B 1 112 ? 30.812 -9.578 -5.75 1 97.75 112 GLU B O 1
ATOM 2191 N N . LYS B 1 113 ? 31.391 -7.457 -5.801 1 97.19 113 LYS B N 1
ATOM 2192 C CA . LYS B 1 113 ? 31.484 -7.359 -7.254 1 97.19 113 LYS B CA 1
ATOM 2193 C C . LYS B 1 113 ? 30.188 -7.773 -7.918 1 97.19 113 LYS B C 1
ATOM 2195 O O . LYS B 1 113 ? 30.188 -8.477 -8.93 1 97.19 113 LYS B O 1
ATOM 2200 N N . ASP B 1 114 ? 29.094 -7.484 -7.258 1 97.06 114 ASP B N 1
ATOM 2201 C CA . ASP B 1 114 ? 27.75 -7.699 -7.781 1 97.06 114 ASP B CA 1
ATOM 2202 C C . ASP B 1 114 ? 27.328 -6.555 -8.695 1 97.06 114 ASP B C 1
ATOM 2204 O O . ASP B 1 114 ? 26.562 -5.68 -8.289 1 97.06 114 ASP B O 1
ATOM 2208 N N . HIS B 1 115 ? 27.75 -6.602 -9.945 1 96.69 115 HIS B N 1
ATOM 2209 C CA . HIS B 1 115 ? 27.578 -5.504 -10.891 1 96.69 115 HIS B CA 1
ATOM 2210 C C . HIS B 1 115 ? 26.125 -5.34 -11.297 1 96.69 115 HIS B C 1
ATOM 2212 O O . HIS B 1 115 ? 25.672 -4.227 -11.57 1 96.69 115 HIS B O 1
ATOM 2218 N N . CYS B 1 116 ? 25.422 -6.445 -11.352 1 96.5 116 CYS B N 1
ATOM 2219 C CA . CYS B 1 116 ? 24.016 -6.375 -11.711 1 96.5 116 CYS B CA 1
ATOM 2220 C C . CYS B 1 116 ? 23.219 -5.594 -10.672 1 96.5 116 CYS B C 1
ATOM 2222 O O . CYS B 1 116 ? 22.469 -4.68 -11.016 1 96.5 116 CYS B O 1
ATOM 2224 N N . THR B 1 117 ? 23.391 -5.922 -9.383 1 97.88 117 THR B N 1
ATOM 2225 C CA . THR B 1 117 ? 22.688 -5.219 -8.312 1 97.88 117 THR B CA 1
ATOM 2226 C C . THR B 1 117 ? 23.125 -3.762 -8.242 1 97.88 117 THR B C 1
ATOM 2228 O O . THR B 1 117 ? 22.312 -2.867 -8 1 97.88 117 THR B O 1
ATOM 2231 N N . TYR B 1 118 ? 24.406 -3.518 -8.445 1 97.69 118 TYR B N 1
ATOM 2232 C CA . TYR B 1 118 ? 24.891 -2.143 -8.469 1 97.69 118 TYR B CA 1
ATOM 2233 C C . TYR B 1 118 ? 24.156 -1.321 -9.523 1 97.69 118 TYR B C 1
ATOM 2235 O O . TYR B 1 118 ? 23.703 -0.208 -9.242 1 97.69 118 TYR B O 1
ATOM 2243 N N . ALA B 1 119 ? 24.047 -1.842 -10.703 1 98.06 119 ALA B N 1
ATOM 2244 C CA . ALA B 1 119 ? 23.359 -1.152 -11.789 1 98.06 119 ALA B CA 1
ATOM 2245 C C . ALA B 1 119 ? 21.906 -0.875 -11.422 1 98.06 119 ALA B C 1
ATOM 2247 O O . ALA B 1 119 ? 21.391 0.206 -11.711 1 98.06 119 ALA B O 1
ATOM 2248 N N . PHE B 1 120 ? 21.297 -1.858 -10.789 1 98.44 120 PHE B N 1
ATOM 2249 C CA . PHE B 1 120 ? 19.922 -1.718 -10.344 1 98.44 120 PHE B CA 1
ATOM 2250 C C . PHE B 1 120 ? 19.797 -0.581 -9.336 1 98.44 120 PHE B C 1
ATOM 2252 O O . PHE B 1 120 ? 18.859 0.222 -9.414 1 98.44 120 PHE B O 1
ATOM 2259 N N . LEU B 1 121 ? 20.734 -0.427 -8.422 1 98.62 121 LEU B N 1
ATOM 2260 C CA . LEU B 1 121 ? 20.672 0.503 -7.301 1 98.62 121 LEU B CA 1
ATOM 2261 C C . LEU B 1 121 ? 20.938 1.932 -7.762 1 98.62 121 LEU B C 1
ATOM 2263 O O . LEU B 1 121 ? 20.641 2.887 -7.043 1 98.62 121 LEU B O 1
ATOM 2267 N N . GLU B 1 122 ? 21.469 2.131 -8.93 1 98.19 122 GLU B N 1
ATOM 2268 C CA . GLU B 1 122 ? 21.797 3.459 -9.43 1 98.19 122 GLU B CA 1
ATOM 2269 C C . GLU B 1 122 ? 20.562 4.352 -9.508 1 98.19 122 GLU B C 1
ATOM 2271 O O . GLU B 1 122 ? 20.625 5.539 -9.172 1 98.19 122 GLU B O 1
ATOM 2276 N N . TRP B 1 123 ? 19.5 3.785 -9.977 1 98.25 123 TRP B N 1
ATOM 2277 C CA . TRP B 1 123 ? 18.25 4.535 -10.047 1 98.25 123 TRP B CA 1
ATOM 2278 C C . TRP B 1 123 ? 17.844 5.066 -8.672 1 98.25 123 TRP B C 1
ATOM 2280 O O . TRP B 1 123 ? 17.469 6.234 -8.539 1 98.25 123 TRP B O 1
ATOM 2290 N N . PHE B 1 124 ? 18.016 4.215 -7.668 1 98.56 124 PHE B N 1
ATOM 2291 C CA . PHE B 1 124 ? 17.625 4.582 -6.312 1 98.56 124 PHE B CA 1
ATOM 2292 C C . PHE B 1 124 ? 18.531 5.668 -5.754 1 98.56 124 PHE B C 1
ATOM 2294 O O . PHE B 1 124 ? 18.078 6.555 -5.027 1 98.56 124 PHE B O 1
ATOM 2301 N N . VAL B 1 125 ? 19.828 5.562 -6.016 1 98 125 VAL B N 1
ATOM 2302 C CA . VAL B 1 125 ? 20.781 6.574 -5.57 1 98 125 VAL B CA 1
ATOM 2303 C C . VAL B 1 125 ? 20.375 7.941 -6.109 1 98 125 VAL B C 1
ATOM 2305 O O . VAL B 1 125 ? 20.297 8.914 -5.355 1 98 125 VAL B O 1
ATOM 2308 N N . ASN B 1 126 ? 20.016 8.016 -7.391 1 97.31 126 ASN B N 1
ATOM 2309 C CA . ASN B 1 126 ? 19.609 9.273 -8 1 97.31 126 ASN B CA 1
ATOM 2310 C C . ASN B 1 126 ? 18.25 9.727 -7.48 1 97.31 126 ASN B C 1
ATOM 2312 O O . ASN B 1 126 ? 18.062 10.914 -7.199 1 97.31 126 ASN B O 1
ATOM 2316 N N . GLU B 1 127 ? 17.344 8.789 -7.348 1 97.12 127 GLU B N 1
ATOM 2317 C CA . GLU B 1 127 ? 16 9.078 -6.848 1 97.12 127 GLU B CA 1
ATOM 2318 C C . GLU B 1 127 ? 16.047 9.664 -5.441 1 97.12 127 GLU B C 1
ATOM 2320 O O . GLU B 1 127 ? 15.289 10.578 -5.117 1 97.12 127 GLU B O 1
ATOM 2325 N N . GLN B 1 128 ? 17 9.18 -4.605 1 97.38 128 GLN B N 1
ATOM 2326 C CA . GLN B 1 128 ? 17.062 9.633 -3.219 1 97.38 128 GLN B CA 1
ATOM 2327 C C . GLN B 1 128 ? 17.578 11.062 -3.127 1 97.38 128 GLN B C 1
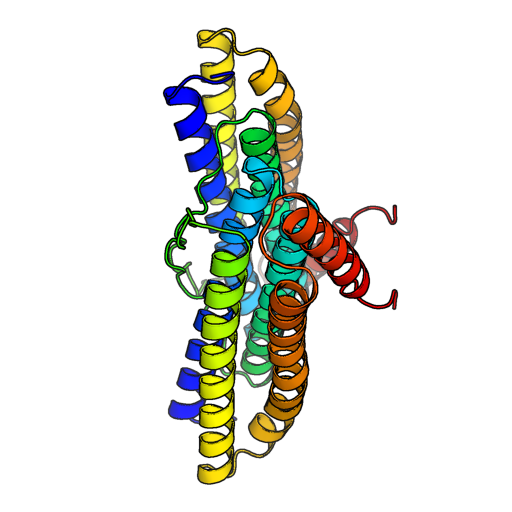ATOM 2329 O O . GLN B 1 128 ? 17.188 11.82 -2.232 1 97.38 128 GLN B O 1
ATOM 2334 N N . VAL B 1 129 ? 18.453 11.508 -4.07 1 96.38 129 VAL B N 1
ATOM 2335 C CA . VAL B 1 129 ? 18.859 12.906 -4.125 1 96.38 129 VAL B CA 1
ATOM 2336 C C . VAL B 1 129 ? 17.641 13.805 -4.32 1 96.38 129 VAL B C 1
ATOM 2338 O O . VAL B 1 129 ? 17.469 14.789 -3.596 1 96.38 129 VAL B O 1
ATOM 2341 N N . GLN B 1 130 ? 16.781 13.438 -5.238 1 95.38 130 GLN B N 1
ATOM 2342 C CA . GLN B 1 130 ? 15.562 14.203 -5.504 1 95.38 130 GLN B CA 1
ATOM 2343 C C . GLN B 1 130 ? 14.625 14.172 -4.301 1 95.38 130 GLN B C 1
ATOM 2345 O O . GLN B 1 130 ? 14.047 15.195 -3.932 1 95.38 130 GLN B O 1
ATOM 2350 N N . GLU B 1 131 ? 14.531 13.031 -3.648 1 96.25 131 GLU B N 1
ATOM 2351 C CA . GLU B 1 131 ? 13.617 12.891 -2.516 1 96.25 131 GLU B CA 1
ATOM 2352 C C . GLU B 1 131 ? 14.039 13.781 -1.353 1 96.25 131 GLU B C 1
ATOM 2354 O O . GLU B 1 131 ? 13.219 14.508 -0.787 1 96.25 131 GLU B O 1
ATOM 2359 N N . GLU B 1 132 ? 15.352 13.734 -1 1 97.31 132 GLU B N 1
ATOM 2360 C CA . GLU B 1 132 ? 15.812 14.555 0.113 1 97.31 132 GLU B CA 1
ATOM 2361 C C . GLU B 1 132 ? 15.703 16.047 -0.216 1 97.31 132 GLU B C 1
ATOM 2363 O O . GLU B 1 132 ? 15.312 16.844 0.633 1 97.31 132 GLU B O 1
ATOM 2368 N N . THR B 1 133 ? 16 16.422 -1.487 1 97.44 133 THR B N 1
ATOM 2369 C CA . THR B 1 133 ? 15.898 17.812 -1.918 1 97.44 133 THR B CA 1
ATOM 2370 C C . THR B 1 133 ? 14.461 18.312 -1.806 1 97.44 133 THR B C 1
ATOM 2372 O O . THR B 1 133 ? 14.227 19.453 -1.403 1 97.44 133 THR B O 1
ATOM 2375 N N . LYS B 1 134 ? 13.547 17.469 -2.154 1 96.81 134 LYS B N 1
ATOM 2376 C CA . LYS B 1 134 ? 12.125 17.797 -2.068 1 96.81 134 LYS B CA 1
ATOM 2377 C C . LYS B 1 134 ? 11.742 18.234 -0.654 1 96.81 134 LYS B C 1
ATOM 2379 O O . LYS B 1 134 ? 11.164 19.297 -0.459 1 96.81 134 LYS B O 1
ATOM 2384 N N . PHE B 1 135 ? 12.102 17.453 0.338 1 98.25 135 PHE B N 1
ATOM 2385 C CA . PHE B 1 135 ? 11.719 17.734 1.717 1 98.25 135 PHE B CA 1
ATOM 2386 C C . PHE B 1 135 ? 12.523 18.906 2.268 1 98.25 135 PHE B C 1
ATOM 2388 O O . PHE B 1 135 ? 11.992 19.719 3.029 1 98.25 135 PHE B O 1
ATOM 2395 N N . GLU B 1 136 ? 13.805 19 1.88 1 98.25 136 GLU B N 1
ATOM 2396 C CA . GLU B 1 136 ? 14.617 20.141 2.291 1 98.25 136 GLU B CA 1
ATOM 2397 C C . GLU B 1 136 ? 14.055 21.453 1.748 1 98.25 136 GLU B C 1
ATOM 2399 O O . GLU B 1 136 ? 14.039 22.469 2.447 1 98.25 136 GLU B O 1
ATOM 2404 N N . THR B 1 137 ? 13.594 21.406 0.515 1 98.31 137 THR B N 1
ATOM 2405 C CA . THR B 1 137 ? 12.992 22.578 -0.108 1 98.31 137 THR B CA 1
ATOM 2406 C C . THR B 1 137 ? 11.734 23.016 0.648 1 98.31 137 THR B C 1
ATOM 2408 O O . THR B 1 137 ? 11.508 24.203 0.851 1 98.31 137 THR B O 1
ATOM 2411 N N . ILE B 1 138 ? 10.953 22.078 1.108 1 98.5 138 ILE B N 1
ATOM 2412 C CA . ILE B 1 138 ? 9.75 22.391 1.871 1 98.5 138 ILE B CA 1
ATOM 2413 C C . ILE B 1 138 ? 10.125 23.062 3.189 1 98.5 138 ILE B C 1
ATOM 2415 O O . ILE B 1 138 ? 9.508 24.047 3.586 1 98.5 138 ILE B O 1
ATOM 2419 N N . LEU B 1 139 ? 11.164 22.531 3.852 1 98.5 139 LEU B N 1
ATOM 2420 C CA . LEU B 1 139 ? 11.602 23.125 5.113 1 98.5 139 LEU B CA 1
ATOM 2421 C C . LEU B 1 139 ? 12.141 24.531 4.895 1 98.5 139 LEU B C 1
ATOM 2423 O O . LEU B 1 139 ? 11.945 25.406 5.738 1 98.5 139 LEU B O 1
ATOM 2427 N N . GLN B 1 140 ? 12.773 24.766 3.744 1 98.44 140 GLN B N 1
ATOM 2428 C CA . GLN B 1 140 ? 13.25 26.094 3.4 1 98.44 140 GLN B CA 1
ATOM 2429 C C . GLN B 1 140 ? 12.086 27.078 3.23 1 98.44 140 GLN B C 1
ATOM 2431 O O . GLN B 1 140 ? 12.203 28.25 3.553 1 98.44 140 GLN B O 1
ATOM 2436 N N . LYS B 1 141 ? 10.961 26.625 2.715 1 98.5 141 LYS B N 1
ATOM 2437 C CA . LYS B 1 141 ? 9.781 27.469 2.568 1 98.5 141 LYS B CA 1
ATOM 2438 C C . LYS B 1 141 ? 9.266 27.922 3.928 1 98.5 141 LYS B C 1
ATOM 2440 O O . LYS B 1 141 ? 8.797 29.062 4.066 1 98.5 141 LYS B O 1
ATOM 2445 N N . PHE B 1 142 ? 9.352 27.047 4.941 1 98.38 142 PHE B N 1
ATOM 2446 C CA . PHE B 1 142 ? 8.977 27.453 6.289 1 98.38 142 PHE B CA 1
ATOM 2447 C C . PHE B 1 142 ? 9.875 28.594 6.773 1 98.38 142 PHE B C 1
ATOM 2449 O O . PHE B 1 142 ? 9.406 29.531 7.418 1 98.38 142 PHE B O 1
ATOM 2456 N N . ASP B 1 143 ? 11.148 28.531 6.477 1 98.31 143 ASP B N 1
ATOM 2457 C CA . ASP B 1 143 ? 12.102 29.547 6.887 1 98.31 143 ASP B CA 1
ATOM 2458 C C . ASP B 1 143 ? 11.82 30.875 6.18 1 98.31 143 ASP B C 1
ATOM 2460 O O . ASP B 1 143 ? 11.938 31.953 6.785 1 98.31 143 ASP B O 1
ATOM 2464 N N . LEU B 1 144 ? 11.406 30.781 4.969 1 98.19 144 LEU B N 1
ATOM 2465 C CA . LEU B 1 144 ? 11.203 31.969 4.141 1 98.19 144 LEU B CA 1
ATOM 2466 C C . LEU B 1 144 ? 9.867 32.625 4.457 1 98.19 144 LEU B C 1
ATOM 2468 O O . LEU B 1 144 ? 9.766 33.844 4.477 1 98.19 144 LEU B O 1
ATOM 2472 N N . LEU B 1 145 ? 8.836 31.828 4.738 1 98 145 LEU B N 1
ATOM 2473 C CA . LEU B 1 145 ? 7.473 32.344 4.797 1 98 145 LEU B CA 1
ATOM 2474 C C . LEU B 1 145 ? 7.043 32.594 6.242 1 98 145 LEU B C 1
ATOM 2476 O O . LEU B 1 145 ? 6.066 33.281 6.496 1 98 145 LEU B O 1
ATOM 2480 N N . GLY B 1 146 ? 7.824 31.938 7.164 1 97.38 146 GLY B N 1
ATOM 2481 C CA . GLY B 1 146 ? 7.48 32.062 8.57 1 97.38 146 GLY B CA 1
ATOM 2482 C C . GLY B 1 146 ? 6.566 30.969 9.062 1 97.38 146 GLY B C 1
ATOM 2483 O O . GLY B 1 146 ? 6.223 30.047 8.312 1 97.38 146 GLY B O 1
ATOM 2484 N N . ARG B 1 147 ? 6.254 31.078 10.391 1 97.56 147 ARG B N 1
ATOM 2485 C CA . ARG B 1 147 ? 5.52 30 11.031 1 97.56 147 ARG B CA 1
ATOM 2486 C C . ARG B 1 147 ? 4.207 30.5 11.617 1 97.56 147 ARG B C 1
ATOM 2488 O O . ARG B 1 147 ? 3.57 29.797 12.414 1 97.56 147 ARG B O 1
ATOM 2495 N N . ASP B 1 148 ? 3.783 31.719 11.234 1 97.75 148 ASP B N 1
ATOM 2496 C CA . ASP B 1 148 ? 2.445 32.156 11.609 1 97.75 148 ASP B CA 1
ATOM 2497 C C . ASP B 1 148 ? 1.383 31.516 10.719 1 97.75 148 ASP B C 1
ATOM 2499 O O . ASP B 1 148 ? 1.708 30.75 9.805 1 97.75 148 ASP B O 1
ATOM 2503 N N . LYS B 1 149 ? 0.104 31.781 11.016 1 96.81 149 LYS B N 1
ATOM 2504 C CA . LYS B 1 149 ? -1.004 31.109 10.344 1 96.81 149 LYS B CA 1
ATOM 2505 C C . LYS B 1 149 ? -0.939 31.312 8.836 1 96.81 149 LYS B C 1
ATOM 2507 O O . LYS B 1 149 ? -1.132 30.375 8.062 1 96.81 149 LYS B O 1
ATOM 2512 N N . LEU B 1 150 ? -0.659 32.469 8.414 1 97.69 150 LEU B N 1
ATOM 2513 C CA . LEU B 1 150 ? -0.597 32.781 6.992 1 97.69 150 LEU B CA 1
ATOM 2514 C C . LEU B 1 150 ? 0.594 32.094 6.332 1 97.69 150 LEU B C 1
ATOM 2516 O O . LEU B 1 150 ? 0.482 31.562 5.215 1 97.69 150 LEU B O 1
ATOM 2520 N N . GLY B 1 151 ? 1.758 32.156 6.984 1 98.25 151 GLY B N 1
ATOM 2521 C CA . GLY B 1 151 ? 2.934 31.469 6.477 1 98.25 151 GLY B CA 1
ATOM 2522 C C . GLY B 1 151 ? 2.727 29.984 6.297 1 98.25 151 GLY B C 1
ATOM 2523 O O . GLY B 1 151 ? 3.078 29.422 5.258 1 98.25 151 GLY B O 1
ATOM 2524 N N . ILE B 1 152 ? 2.152 29.328 7.27 1 98.31 152 ILE B N 1
ATOM 2525 C CA . ILE B 1 152 ? 1.899 27.891 7.234 1 98.31 152 ILE B CA 1
ATOM 2526 C C . ILE B 1 152 ? 0.917 27.578 6.109 1 98.31 152 ILE B C 1
ATOM 2528 O O . ILE B 1 152 ? 1.069 26.562 5.414 1 98.31 152 ILE B O 1
ATOM 2532 N N . ASN B 1 153 ? -0.055 28.453 5.957 1 98.31 153 ASN B N 1
ATOM 2533 C CA . ASN B 1 153 ? -1.013 28.281 4.871 1 98.31 153 ASN B CA 1
ATOM 2534 C C . ASN B 1 153 ? -0.329 28.312 3.506 1 98.31 153 ASN B C 1
ATOM 2536 O O . ASN B 1 153 ? -0.66 27.516 2.619 1 98.31 153 ASN B O 1
ATOM 2540 N N . GLU B 1 154 ? 0.594 29.188 3.346 1 98.5 154 GLU B N 1
ATOM 2541 C CA . GLU B 1 154 ? 1.319 29.281 2.082 1 98.5 154 GLU B CA 1
ATOM 2542 C C . GLU B 1 154 ? 2.182 28.047 1.85 1 98.5 154 GLU B C 1
ATOM 2544 O O . GLU B 1 154 ? 2.318 27.578 0.716 1 98.5 154 GLU B O 1
ATOM 2549 N N . VAL B 1 155 ? 2.768 27.5 2.893 1 98.62 155 VAL B N 1
ATOM 2550 C CA . VAL B 1 155 ? 3.537 26.266 2.77 1 98.62 155 VAL B CA 1
ATOM 2551 C C . VAL B 1 155 ? 2.613 25.125 2.365 1 98.62 155 VAL B C 1
ATOM 2553 O O . VAL B 1 155 ? 2.975 24.297 1.53 1 98.62 155 VAL B O 1
ATOM 2556 N N . ASP B 1 156 ? 1.481 25.109 2.963 1 98.62 156 ASP B N 1
ATOM 2557 C CA . ASP B 1 156 ? 0.503 24.078 2.617 1 98.62 156 ASP B CA 1
ATOM 2558 C C . ASP B 1 156 ? 0.139 24.141 1.136 1 98.62 156 ASP B C 1
ATOM 2560 O O . ASP B 1 156 ? 0.033 23.109 0.472 1 98.62 156 ASP B O 1
ATOM 2564 N N . LYS B 1 157 ? -0.038 25.328 0.611 1 98.19 157 LYS B N 1
ATOM 2565 C CA . LYS B 1 157 ? -0.319 25.5 -0.81 1 98.19 157 LYS B CA 1
ATOM 2566 C C . LYS B 1 157 ? 0.843 25 -1.667 1 98.19 157 LYS B C 1
ATOM 2568 O O . LYS B 1 157 ? 0.63 24.406 -2.719 1 98.19 157 LYS B O 1
ATOM 2573 N N . PHE B 1 158 ? 2.002 25.328 -1.199 1 9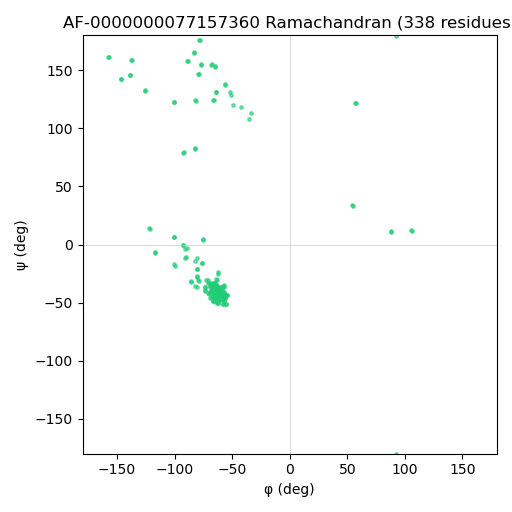8.12 158 PHE B N 1
ATOM 2574 C CA . PHE B 1 158 ? 3.197 24.859 -1.898 1 98.12 158 PHE B CA 1
ATOM 2575 C C . PHE B 1 158 ? 3.229 23.344 -1.97 1 98.12 158 PHE B C 1
ATOM 2577 O O . PHE B 1 158 ? 3.559 22.766 -3.012 1 98.12 158 PHE B O 1
ATOM 2584 N N . LEU B 1 159 ? 2.844 22.641 -0.868 1 98.38 159 LEU B N 1
ATOM 2585 C CA . LEU B 1 159 ? 2.803 21.188 -0.821 1 98.38 159 LEU B CA 1
ATOM 2586 C C . LEU B 1 159 ? 1.812 20.641 -1.842 1 98.38 159 LEU B C 1
ATOM 2588 O O . LEU B 1 159 ? 2.076 19.625 -2.482 1 98.38 159 LEU B O 1
ATOM 2592 N N . ALA B 1 160 ? 0.676 21.281 -2.039 1 97.31 160 ALA B N 1
ATOM 2593 C CA . ALA B 1 160 ? -0.323 20.859 -3.02 1 97.31 160 ALA B CA 1
ATOM 2594 C C . ALA B 1 160 ? 0.255 20.875 -4.43 1 97.31 160 ALA B C 1
ATOM 2596 O O . ALA B 1 160 ? 0.001 19.969 -5.223 1 97.31 160 ALA B O 1
ATOM 2597 N N . ALA B 1 161 ? 1.04 21.875 -4.695 1 94.88 161 ALA B N 1
ATOM 2598 C CA . ALA B 1 161 ? 1.653 22 -6.016 1 94.88 161 ALA B CA 1
ATOM 2599 C C . ALA B 1 161 ? 2.68 20.906 -6.262 1 94.88 161 ALA B C 1
ATOM 2601 O O . ALA B 1 161 ? 2.854 20.453 -7.398 1 94.88 161 ALA B O 1
ATOM 2602 N N . GLN B 1 162 ? 3.34 20.5 -5.223 1 93.38 162 GLN B N 1
ATOM 2603 C CA . GLN B 1 162 ? 4.336 19.438 -5.328 1 93.38 162 GLN B CA 1
ATOM 2604 C C . GLN B 1 162 ? 3.674 18.094 -5.609 1 93.38 162 GLN B C 1
ATOM 2606 O O . GLN B 1 162 ? 4.285 17.203 -6.215 1 93.38 162 GLN B O 1
ATOM 2611 N N . ALA B 1 163 ? 2.486 17.812 -5.035 1 88.38 163 ALA B N 1
ATOM 2612 C CA . ALA B 1 163 ? 1.748 16.562 -5.215 1 88.38 163 ALA B CA 1
ATOM 2613 C C . ALA B 1 163 ? 1.377 16.359 -6.68 1 88.38 163 ALA B C 1
ATOM 2615 O O . ALA B 1 163 ? 1.375 15.227 -7.168 1 88.38 163 ALA B O 1
ATOM 2616 N N . GLY B 1 164 ? 0.912 17.328 -7.383 1 79.5 164 GLY B N 1
ATOM 2617 C CA . GLY B 1 164 ? 0.534 17.266 -8.789 1 79.5 164 GLY B CA 1
ATOM 2618 C C . GLY B 1 164 ? 1.695 16.938 -9.703 1 79.5 164 GLY B C 1
ATOM 2619 O O . GLY B 1 164 ? 1.502 16.344 -10.773 1 79.5 164 GLY B O 1
ATOM 2620 N N . ASP B 1 165 ? 2.877 17.188 -9.328 1 67.31 165 ASP B N 1
ATOM 2621 C CA . ASP B 1 165 ? 4.062 16.953 -10.148 1 67.31 165 ASP B CA 1
ATOM 2622 C C . ASP B 1 165 ? 4.5 15.484 -10.055 1 67.31 165 ASP B C 1
ATOM 2624 O O . ASP B 1 165 ? 5.254 15 -10.906 1 67.31 165 ASP B O 1
ATOM 2628 N N . SER B 1 166 ? 4 14.719 -9.109 1 55.88 166 SER B N 1
ATOM 2629 C CA . SER B 1 166 ? 4.438 13.352 -8.875 1 55.88 166 SER B CA 1
ATOM 2630 C C . SER B 1 166 ? 3.633 12.359 -9.711 1 55.88 166 SER B C 1
ATOM 2632 O O . SER B 1 166 ? 3.887 11.156 -9.672 1 55.88 166 SER B O 1
ATOM 2634 N N . ALA B 1 167 ? 2.648 12.805 -10.461 1 48.78 167 ALA B N 1
ATOM 2635 C CA . ALA B 1 167 ? 1.914 11.875 -11.312 1 48.78 167 ALA B CA 1
ATOM 2636 C C . ALA B 1 167 ? 2.805 11.32 -12.422 1 48.78 167 ALA B C 1
ATOM 2638 O O . ALA B 1 167 ? 3.521 12.078 -13.086 1 48.78 167 ALA B O 1
ATOM 2639 N N . PRO B 1 168 ? 2.943 10.008 -12.555 1 40.66 168 PRO B N 1
ATOM 2640 C CA . PRO B 1 168 ? 3.75 9.516 -13.68 1 40.66 168 PRO B CA 1
ATOM 2641 C C . PRO B 1 168 ? 3.326 10.109 -15.016 1 40.66 168 PRO B C 1
ATOM 2643 O O . PRO B 1 168 ? 2.146 10.414 -15.219 1 40.66 168 PRO B O 1
ATOM 2646 N N . PRO B 1 169 ? 4.434 10.641 -15.812 1 29.09 169 PRO B N 1
ATOM 2647 C CA . PRO B 1 169 ? 4.016 11 -17.172 1 29.09 169 PRO B CA 1
ATOM 2648 C C . PRO B 1 169 ? 3.219 9.891 -17.859 1 29.09 169 PRO B C 1
ATOM 2650 O O . PRO B 1 169 ? 3.463 8.703 -17.609 1 29.09 169 PRO B O 1
ATOM 2653 N N . ALA B 1 170 ? 1.818 10.367 -18.234 1 32.62 170 ALA B N 1
ATOM 2654 C CA . ALA B 1 170 ? 1.062 9.43 -19.062 1 32.62 170 ALA B CA 1
ATOM 2655 C C . ALA B 1 170 ? 1.977 8.695 -20.031 1 32.62 170 ALA B C 1
ATOM 2657 O O . ALA B 1 170 ? 2.746 9.328 -20.766 1 32.62 170 ALA B O 1
ATOM 2658 N N . ALA B 1 171 ? 2.248 7.438 -19.844 1 25.16 171 ALA B N 1
ATOM 2659 C CA . ALA B 1 171 ? 2.93 6.77 -20.953 1 25.16 171 ALA B CA 1
ATOM 2660 C C . ALA B 1 171 ? 2.303 7.145 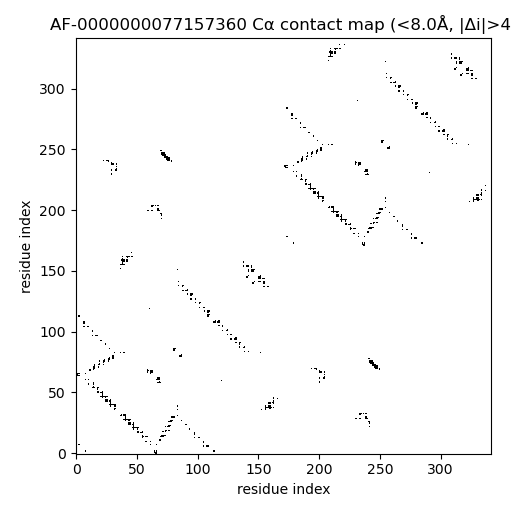-22.297 1 25.16 171 ALA B C 1
ATOM 2662 O O . ALA B 1 171 ? 1.091 7.352 -22.375 1 25.16 171 ALA B O 1
#

Organism: Nitrosopumilus maritimus (strain SCM1) (NCBI:txid436308)

Solvent-accessible surface area (backbone atoms only — not comparable to full-atom values): 17658 Å² total; per-residue (Å²): 125,88,62,54,73,68,55,51,50,51,51,38,51,47,34,35,50,26,48,39,48,17,50,33,25,41,20,50,11,50,41,22,51,55,74,66,33,57,19,42,14,46,26,23,45,45,47,14,54,50,27,45,51,56,24,48,54,52,38,51,51,33,27,73,57,69,68,55,57,67,60,57,50,33,72,56,45,72,67,79,75,91,41,72,66,53,48,49,51,52,49,43,54,51,49,51,51,52,43,53,54,52,51,50,50,46,51,51,22,58,77,68,66,34,61,67,61,38,61,61,45,47,59,52,59,56,50,42,55,54,53,50,48,53,45,52,51,54,54,49,44,42,70,73,53,35,84,49,77,68,24,45,51,51,46,26,52,52,31,35,58,56,28,68,68,66,57,73,76,83,124,127,88,60,54,72,68,56,50,51,51,53,38,52,48,33,36,50,26,48,38,48,16,51,33,25,40,22,50,10,50,42,22,49,56,74,67,32,56,20,41,15,47,25,23,44,45,48,15,54,50,27,44,51,55,25,48,53,52,39,52,52,34,28,72,57,70,70,54,60,64,61,57,48,33,72,55,47,71,66,79,75,93,41,73,66,53,50,49,51,52,50,42,53,51,49,50,51,52,43,51,53,51,50,51,50,46,51,50,21,58,76,66,66,35,61,69,60,37,60,62,46,48,59,53,59,56,49,42,54,54,53,50,49,52,45,50,52,53,56,48,44,42,71,74,53,35,84,50,75,68,23,45,50,51,47,26,52,51,32,34,58,56,30,68,67,67,57,72,76,80,124

pLDDT: mean 95.01, std 11.77, range [22.83, 98.81]

Sequence (342 aa):
MRISPKMKKALNDQIALEAAASNSYLAMASWCEVTGYQGGADFFYAQSDEEKTHMLKIIHYLNDIGATATIPAVKAPTSSYKSLEGVVKTALKSEQTVTKAIHKMVELSHKEKDHCTYAFLEWFVNEQVQEETKFETILQKFDLLGRDKLGINEVDKFLAAQAGDSAPPAAMRISPKMKKALNDQIALEAAASNSYLAMASWCEVTGYQGGADFFYAQSDEEKTHMLKIIHYLNDIGATATIPAVKAPTSSYKSLEGVVKTALKSEQTVTKAIHKMVELSHKEKDHCTYAFLEWFVNEQVQEETKFETILQKFDLLGRDKLGINEVDKFLAAQAGDSAPPAA

Foldseek 3Di:
DLDDPVLLVLLLVLLQLLQQLLQQLCLQLVQCVVVVLPLSNLLSPLVSVVSVVVSVLSQCVCVVVPNHHDRDDYDHYDRDDDDPLRSLVVSLVSLVVSLVSLVVSLVVCVVVVSVVVNVSSVVVNVVSVVVNVVSVVLNVQCVVQDDDPVSSNVSSVVSNVVSVVSPPPPD/DLDDPVLLVLLLVLLQLLQQLLQQLCLQLVQCVVVVLPLSNLLSPLVSVVSVVVSVLSQCVCVVVPNHHDRDDYDHYDRDDDDPLRSLVVSLVSLVVSLVSLVVSLVVCVVVVSVVVNVSSVVVNVVSVVVNVVSVVLNVQCVVQDDDPVSSNVSSVVSNVVSVVSPPPPD

Nearest PDB structures (foldseek):
  3qz3-assembly1_A  TM=9.880E-01  e=2.090E-12  Vibrio cholerae O1 biovar El Tor str. N16961
  1krq-assembly1_A  TM=9.788E-01  e=2.338E-11  Campylobacter jejuni
  1z4a-assembly1_G  TM=9.721E-01  e=6.447E-11  Thermotoga maritima MSB8
  7dyb-assembly2_A  TM=9.643E-01  e=9.040E-11  Thermotoga maritima MSB8
  7dy8-assembly1_H  TM=9.674E-01  e=1.865E-10  Thermotoga maritima MSB8